Protein AF-A0A2V7YJV4-F1 (afdb_monomer_lite)

Secondary structure (DSSP, 8-state):
--------PPPPHHHHHGGG-TTS-HHHHHHHHHHHHHHHTT----------------HHHHHHHHHHHHHHHHHHHHHHHHHHHHHHHHHHHHHTS-HHHHHHHHHH-GGG--HHHHHHHHHHHHHHTTT-HHHHHHHHHHHHHHHHHS-HHHH-HHHHHHHHHHHHHHHHHHHHHHT-HHHHHHHHHHHHHHHHHS---HHHHHHHHHHHHHHHHHTT-HHHHHHHHHHHHHHHHHTTS--TT-TT--TT--------

Sequence (260 aa):
MQIEKNAPQSLSWTDVEKLFHPGAGGGEHREIVRRLLSRAARQPRQETPDAGFSGVARPEDYEDALRRAVERTRQSQTRLTQETRDAERLWALLEGHTPARRAILIRNDRRFQTWGLFECLRERALALLDREPAAALQAAELALATAQSLSPALYGEERVHDFQAEALIALAQARRVAGDLEETATALEQARAMLAMGSGDLLEKAELESTRAALLRDLGRPEEAEEAGRRALRLAQRAGGPKRAARGSIPGLRLNRKAG

pLDDT: mean 78.86, std 23.07, range [29.12, 98.81]

Structure (mmCIF, N/CA/C/O backbone):
data_AF-A0A2V7YJV4-F1
#
_entry.id   AF-A0A2V7YJV4-F1
#
loop_
_atom_site.group_PDB
_atom_site.id
_atom_site.type_symbol
_atom_site.label_atom_id
_atom_site.label_alt_id
_atom_site.label_comp_id
_atom_site.label_asym_id
_atom_site.label_entity_id
_atom_site.label_seq_id
_atom_site.pdbx_PDB_ins_code
_atom_site.Cartn_x
_atom_site.Cartn_y
_atom_site.Cartn_z
_atom_site.occupancy
_atom_site.B_iso_or_equiv
_atom_site.auth_seq_id
_atom_site.auth_comp_id
_atom_site.auth_asym_id
_atom_site.auth_atom_id
_atom_site.pdbx_PDB_model_num
ATOM 1 N N . MET A 1 1 ? 28.073 55.367 -45.376 1.00 36.91 1 MET A N 1
ATOM 2 C CA . MET A 1 1 ? 27.590 54.068 -45.886 1.00 36.91 1 MET A CA 1
ATOM 3 C C . MET A 1 1 ? 27.186 53.234 -44.680 1.00 36.91 1 MET A C 1
ATOM 5 O O . MET A 1 1 ? 28.052 52.802 -43.933 1.00 36.91 1 MET A O 1
ATOM 9 N N . GLN A 1 2 ? 25.883 53.168 -44.401 1.00 36.28 2 GLN A N 1
ATOM 10 C CA . GLN A 1 2 ? 25.306 52.382 -43.308 1.00 36.28 2 GLN A CA 1
ATOM 11 C C . GLN A 1 2 ? 25.402 50.892 -43.654 1.00 36.28 2 GLN A C 1
ATOM 13 O O . GLN A 1 2 ? 24.977 50.498 -44.736 1.00 36.28 2 GLN A O 1
ATOM 18 N N . ILE A 1 3 ? 25.915 50.075 -42.735 1.00 34.50 3 ILE A N 1
ATOM 19 C CA . ILE A 1 3 ? 25.626 48.639 -42.700 1.00 34.50 3 ILE A CA 1
ATOM 20 C C . ILE A 1 3 ? 25.099 48.350 -41.298 1.00 34.50 3 ILE A C 1
ATOM 22 O O . ILE A 1 3 ? 25.843 48.230 -40.329 1.00 34.50 3 ILE A O 1
ATOM 26 N N . GLU A 1 4 ? 23.776 48.337 -41.207 1.00 31.70 4 GLU A N 1
ATOM 27 C CA . GLU A 1 4 ? 23.014 47.837 -40.073 1.00 31.70 4 GLU A CA 1
ATOM 28 C C . GLU A 1 4 ? 22.814 46.314 -40.230 1.00 31.70 4 GLU A C 1
ATOM 30 O O . GLU A 1 4 ? 22.645 45.831 -41.347 1.00 31.70 4 GLU A O 1
ATOM 35 N N . LYS A 1 5 ? 22.712 45.615 -39.087 1.00 35.50 5 LYS A N 1
ATOM 36 C CA . LYS A 1 5 ? 22.043 44.311 -38.860 1.00 35.50 5 LYS A CA 1
ATOM 37 C C . LYS A 1 5 ? 22.716 43.026 -39.371 1.00 35.50 5 LYS A C 1
ATOM 39 O O . LYS A 1 5 ? 22.619 42.677 -40.538 1.00 35.50 5 LYS A O 1
ATOM 44 N N . ASN A 1 6 ? 23.183 42.195 -38.430 1.00 30.17 6 ASN A N 1
ATOM 45 C CA . ASN A 1 6 ? 22.412 41.012 -37.999 1.00 30.17 6 ASN A CA 1
ATOM 46 C C . ASN A 1 6 ? 23.056 40.367 -36.755 1.00 30.17 6 ASN A C 1
ATOM 48 O O . ASN A 1 6 ? 23.978 39.559 -36.854 1.00 30.17 6 ASN A O 1
ATOM 52 N N . ALA A 1 7 ? 22.576 40.725 -35.563 1.00 32.84 7 ALA A N 1
ATOM 53 C CA . ALA A 1 7 ? 22.834 39.929 -34.367 1.00 32.84 7 ALA A CA 1
ATOM 54 C C . ALA A 1 7 ? 22.049 38.607 -34.493 1.00 32.84 7 ALA A C 1
ATOM 56 O O . ALA A 1 7 ? 20.868 38.657 -34.848 1.00 32.84 7 ALA A O 1
ATOM 57 N N . PRO A 1 8 ? 22.641 37.427 -34.227 1.00 41.88 8 PRO A N 1
ATOM 58 C CA . PRO A 1 8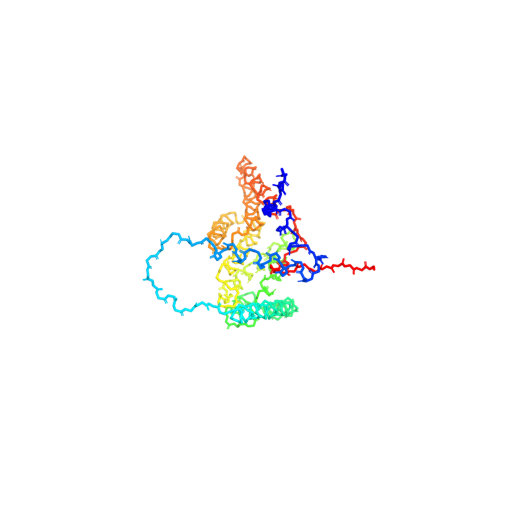 ? 21.884 36.183 -34.233 1.00 41.88 8 PRO A CA 1
ATOM 59 C C . PRO A 1 8 ? 20.846 36.236 -33.108 1.00 41.88 8 PRO A C 1
ATOM 61 O O . PRO A 1 8 ? 21.191 36.285 -31.928 1.00 41.88 8 PRO A O 1
ATOM 64 N N . GLN A 1 9 ? 19.572 36.275 -33.500 1.00 46.75 9 GLN A N 1
ATOM 65 C CA . GLN A 1 9 ? 18.416 36.321 -32.611 1.00 46.75 9 GLN A CA 1
ATOM 66 C C . GLN A 1 9 ? 18.517 35.205 -31.561 1.00 46.75 9 GLN A C 1
ATOM 68 O O . GLN A 1 9 ? 18.649 34.023 -31.886 1.00 46.75 9 GLN A O 1
ATOM 73 N N . SER A 1 10 ? 18.495 35.597 -30.289 1.00 47.69 10 SER A N 1
ATOM 74 C CA . SER A 1 10 ? 18.458 34.696 -29.142 1.00 47.69 10 SER A CA 1
ATOM 75 C C . SER A 1 10 ? 17.217 33.806 -29.215 1.00 47.69 10 SER A C 1
ATOM 77 O O . SER A 1 10 ? 16.113 34.335 -29.331 1.00 47.69 10 SER A O 1
ATOM 79 N N . LEU A 1 11 ? 17.383 32.481 -29.107 1.00 49.91 11 LEU A N 1
ATOM 80 C CA . LEU A 1 11 ? 16.248 31.575 -28.905 1.00 49.91 11 LEU A CA 1
ATOM 81 C C . LEU A 1 11 ? 15.495 32.007 -27.645 1.00 49.91 11 LEU A C 1
ATOM 83 O O . LEU A 1 11 ? 16.068 32.035 -26.553 1.00 49.91 11 LEU A O 1
ATOM 87 N N . SER A 1 12 ? 14.224 32.346 -27.819 1.00 55.22 12 SER A N 1
ATOM 88 C CA . SER A 1 12 ? 13.321 32.648 -26.718 1.00 55.22 12 SER A CA 1
ATOM 89 C C . SER A 1 12 ? 12.837 31.339 -26.089 1.00 55.22 12 SER A C 1
ATOM 91 O O . SER A 1 12 ? 12.747 30.315 -26.767 1.00 55.22 12 SER A O 1
ATOM 93 N N . TRP A 1 13 ? 12.475 31.351 -24.805 1.00 46.56 13 TRP A N 1
ATOM 94 C CA . TRP A 1 13 ? 11.842 30.200 -24.142 1.00 46.56 13 TRP A CA 1
ATOM 95 C C . TRP A 1 13 ? 10.594 29.696 -24.891 1.00 46.56 13 TRP A C 1
ATOM 97 O O . TRP A 1 13 ? 10.331 28.495 -24.917 1.00 46.56 13 TRP A O 1
ATOM 107 N N . THR A 1 14 ? 9.912 30.587 -25.612 1.00 53.38 14 THR A N 1
ATOM 108 C CA . THR A 1 14 ? 8.800 30.254 -26.512 1.00 53.38 14 THR A CA 1
ATOM 109 C C . THR A 1 14 ? 9.189 29.372 -27.704 1.00 53.38 14 THR A C 1
ATOM 111 O O . THR A 1 14 ? 8.334 28.673 -28.238 1.00 53.38 14 THR A O 1
ATOM 114 N N . ASP A 1 15 ? 10.452 29.348 -28.136 1.00 53.69 15 ASP A N 1
ATOM 115 C CA . ASP A 1 15 ? 10.910 28.467 -29.221 1.00 53.69 15 ASP A CA 1
ATOM 116 C C . ASP A 1 15 ? 11.204 27.044 -28.729 1.00 53.69 15 ASP A C 1
ATOM 118 O O . ASP A 1 15 ? 11.028 26.079 -29.472 1.00 53.69 15 ASP A O 1
ATOM 122 N N . VAL A 1 16 ? 11.588 26.894 -27.459 1.00 55.53 16 VAL A N 1
ATOM 123 C CA . VAL A 1 16 ? 11.762 25.586 -26.808 1.00 55.53 16 VAL A CA 1
ATOM 124 C C . VAL A 1 16 ? 10.404 24.964 -26.475 1.00 55.53 16 VAL A C 1
ATOM 126 O O . VAL A 1 16 ? 10.237 23.755 -26.595 1.00 55.53 16 VAL A O 1
ATOM 129 N N . GLU A 1 17 ? 9.392 25.770 -26.148 1.00 54.91 17 GLU A N 1
ATOM 130 C CA . GLU A 1 17 ? 8.020 25.282 -25.945 1.00 54.91 17 GLU A CA 1
ATOM 131 C C . GLU A 1 17 ? 7.401 24.679 -27.220 1.00 54.91 17 GLU A C 1
ATOM 133 O O . GLU A 1 17 ? 6.648 23.705 -27.141 1.00 54.91 17 GLU A O 1
ATOM 138 N N . LYS A 1 18 ? 7.778 25.163 -28.414 1.00 57.19 18 LYS A N 1
ATOM 139 C CA . LYS A 1 18 ? 7.310 24.616 -29.706 1.00 57.19 18 LYS A CA 1
ATOM 140 C C . LYS A 1 18 ? 7.747 23.166 -29.955 1.00 57.19 18 LYS A C 1
ATOM 142 O O . LYS A 1 18 ? 7.062 22.443 -30.678 1.00 57.19 18 LYS A O 1
ATOM 147 N N . LEU A 1 19 ? 8.827 22.701 -29.317 1.00 54.44 19 LEU A N 1
ATOM 148 C CA . LEU A 1 19 ? 9.255 21.292 -29.348 1.00 54.44 19 LEU A CA 1
ATOM 149 C C . LEU A 1 19 ? 8.237 20.349 -28.690 1.00 54.44 19 LEU A C 1
ATOM 151 O O . LEU A 1 19 ? 8.178 19.171 -29.032 1.00 54.44 19 LEU A O 1
ATOM 155 N N . PHE A 1 20 ? 7.405 20.871 -27.788 1.00 53.84 20 PHE A N 1
ATOM 156 C CA . PHE A 1 20 ? 6.412 20.103 -27.041 1.00 53.84 20 PHE A CA 1
ATOM 157 C C . PHE A 1 20 ? 4.980 20.283 -27.579 1.00 53.84 20 PHE A C 1
ATOM 159 O O . PHE A 1 20 ? 4.043 19.686 -27.039 1.00 53.84 20 PHE A O 1
ATOM 166 N N . HIS A 1 21 ? 4.795 21.064 -28.655 1.00 51.69 21 HIS A N 1
ATOM 167 C CA . HIS A 1 21 ? 3.505 21.263 -29.318 1.00 51.69 21 HIS A CA 1
ATOM 168 C C . HIS A 1 21 ? 3.294 20.291 -30.502 1.00 51.69 21 HIS A C 1
ATOM 170 O O . HIS A 1 21 ? 4.138 20.211 -31.394 1.00 51.69 21 HIS A O 1
ATOM 176 N N . PRO A 1 22 ? 2.136 19.601 -30.586 1.00 46.50 22 PRO A N 1
ATOM 177 C CA . PRO A 1 22 ? 1.871 18.539 -31.569 1.00 46.50 22 PRO A CA 1
ATOM 178 C C . PRO A 1 22 ? 1.563 19.026 -33.002 1.00 46.50 22 PRO A C 1
ATOM 180 O O . PRO A 1 22 ? 1.109 18.233 -33.821 1.00 46.50 22 PRO A O 1
ATOM 183 N N . GLY A 1 23 ? 1.761 20.314 -33.305 1.00 51.12 23 GLY A N 1
ATOM 184 C CA . GLY A 1 23 ? 1.440 20.926 -34.605 1.00 51.12 23 GLY A CA 1
ATOM 185 C C . GLY A 1 23 ? 2.635 21.483 -35.384 1.00 51.12 23 GLY A C 1
ATOM 186 O O . GLY A 1 23 ? 2.441 21.977 -36.489 1.00 51.12 23 GLY A O 1
ATOM 187 N N . ALA A 1 24 ? 3.851 21.425 -34.835 1.00 48.69 24 ALA A N 1
ATOM 188 C CA . ALA A 1 24 ? 5.045 21.862 -35.553 1.00 48.69 24 ALA A CA 1
ATOM 189 C C . ALA A 1 24 ? 5.478 20.768 -36.542 1.00 48.69 24 ALA A C 1
ATOM 191 O O . ALA A 1 24 ? 5.616 19.599 -36.175 1.00 48.69 24 ALA A O 1
ATOM 192 N N . GLY A 1 25 ? 5.645 21.132 -37.814 1.00 53.84 25 GLY A N 1
ATOM 193 C CA . GLY A 1 25 ? 6.075 20.195 -38.849 1.00 53.84 25 GLY A CA 1
ATOM 194 C C . GLY A 1 25 ? 7.470 19.646 -38.541 1.00 53.84 25 GLY A C 1
ATOM 195 O O . GLY A 1 25 ? 8.327 20.369 -38.037 1.00 53.84 25 GLY A O 1
ATOM 196 N N . GLY A 1 26 ? 7.734 18.378 -38.879 1.00 53.31 26 GLY A N 1
ATOM 197 C CA . GLY A 1 26 ? 8.981 17.682 -38.512 1.00 53.31 26 GLY A CA 1
ATOM 198 C C . GLY A 1 26 ? 10.287 18.363 -38.962 1.00 53.31 26 GLY A C 1
ATOM 199 O O . GLY A 1 26 ? 11.353 18.048 -38.435 1.00 53.31 26 GLY A O 1
ATOM 200 N N . GLY A 1 27 ? 10.222 19.318 -39.897 1.00 57.56 27 GLY A N 1
ATOM 201 C CA . GLY A 1 27 ? 11.348 20.179 -40.270 1.00 57.56 27 GLY A CA 1
ATOM 202 C C . GLY A 1 27 ? 11.720 21.221 -39.207 1.00 57.56 27 GLY A C 1
ATOM 203 O O . GLY A 1 27 ? 12.905 21.439 -38.966 1.00 57.56 27 GLY A O 1
ATOM 204 N N . GLU A 1 28 ? 10.741 21.813 -38.516 1.00 55.09 28 GLU A N 1
ATOM 205 C CA . GLU A 1 28 ? 10.984 22.825 -37.476 1.00 55.09 28 GLU A CA 1
ATOM 206 C C . GLU A 1 28 ? 11.589 22.205 -36.212 1.00 55.09 28 GLU A C 1
ATOM 208 O O . GLU A 1 28 ? 12.545 22.745 -35.655 1.00 55.09 28 GLU A O 1
ATOM 213 N N . HIS A 1 29 ? 11.115 21.023 -35.796 1.00 54.81 29 HIS A N 1
ATOM 214 C CA . HIS A 1 29 ? 11.713 20.288 -34.672 1.00 54.81 29 HIS A CA 1
ATOM 215 C C . HIS A 1 29 ? 13.175 19.936 -34.933 1.00 54.81 29 HIS A C 1
ATOM 217 O O . HIS A 1 29 ? 14.023 20.100 -34.053 1.00 54.81 29 HIS A O 1
ATOM 223 N N . ARG A 1 30 ? 13.488 19.497 -36.156 1.00 59.16 30 ARG A N 1
ATOM 224 C CA . ARG A 1 30 ? 14.848 19.119 -36.553 1.00 59.16 30 ARG A CA 1
ATOM 225 C C . ARG A 1 30 ? 15.799 20.323 -36.539 1.00 59.16 30 ARG A C 1
ATOM 227 O O . ARG A 1 30 ? 16.943 20.180 -36.114 1.00 59.16 30 ARG A O 1
ATOM 234 N N . GLU A 1 31 ? 15.324 21.506 -36.925 1.00 58.97 31 GLU A N 1
ATOM 235 C CA . GLU A 1 31 ? 16.111 22.746 -36.909 1.00 58.97 31 GLU A CA 1
ATOM 236 C C . GLU A 1 31 ? 16.369 23.259 -35.480 1.00 58.97 31 GLU A C 1
ATOM 238 O O . GLU A 1 31 ? 17.494 23.646 -35.152 1.00 58.97 31 GLU A O 1
ATOM 243 N N . ILE A 1 32 ? 15.370 23.194 -34.592 1.00 63.84 32 ILE A N 1
ATOM 244 C CA . ILE A 1 32 ? 15.530 23.596 -33.184 1.00 63.84 32 ILE A CA 1
ATOM 245 C C . ILE A 1 32 ? 16.532 22.673 -32.470 1.00 63.84 32 ILE A C 1
ATOM 247 O O . ILE A 1 32 ? 17.456 23.154 -31.807 1.00 63.84 32 ILE A O 1
ATOM 251 N N . VAL A 1 33 ? 16.424 21.353 -32.665 1.00 60.91 33 VAL A N 1
ATOM 252 C CA . VAL A 1 33 ? 17.371 20.369 -32.107 1.00 60.91 33 VAL A CA 1
ATOM 253 C C . VAL A 1 33 ? 18.785 20.590 -32.651 1.00 60.91 33 VAL A C 1
ATOM 255 O O . VAL A 1 33 ? 19.747 20.618 -31.880 1.00 60.91 33 VAL A O 1
ATOM 258 N N . ARG A 1 34 ? 18.930 20.837 -33.960 1.00 64.94 34 ARG A N 1
ATOM 259 C CA . ARG A 1 34 ? 20.233 21.115 -34.585 1.00 64.94 34 ARG A CA 1
ATOM 260 C C . ARG A 1 34 ? 20.906 22.349 -33.980 1.00 64.94 34 ARG A C 1
ATOM 262 O O . ARG A 1 34 ? 22.116 22.330 -33.742 1.00 64.94 34 ARG A O 1
ATOM 269 N N . ARG A 1 35 ? 20.147 23.410 -33.687 1.00 63.12 35 ARG A N 1
ATOM 270 C CA . ARG A 1 35 ? 20.674 24.638 -33.064 1.00 63.12 35 ARG A CA 1
ATOM 271 C C . ARG A 1 35 ? 21.105 24.429 -31.614 1.00 63.12 35 ARG A C 1
ATOM 273 O O . ARG A 1 35 ? 22.156 24.937 -31.227 1.00 63.12 35 ARG A O 1
ATOM 280 N N . LEU A 1 36 ? 20.353 23.647 -30.839 1.00 63.25 36 LEU A N 1
ATOM 281 C CA . LEU A 1 36 ? 20.716 23.304 -29.460 1.00 63.25 36 LEU A CA 1
ATOM 282 C C . LEU A 1 36 ? 22.004 22.469 -29.407 1.00 63.25 36 LEU A C 1
ATOM 284 O O . LEU A 1 36 ? 22.919 22.800 -28.652 1.00 63.25 36 LEU A O 1
ATOM 288 N N . LEU A 1 37 ? 22.128 21.464 -30.277 1.00 59.16 37 LEU A N 1
ATOM 289 C CA . LEU A 1 37 ? 23.338 20.642 -30.396 1.00 59.16 37 LEU A CA 1
ATOM 290 C C . LEU A 1 37 ? 24.553 21.465 -30.849 1.00 59.16 37 LEU A C 1
ATOM 292 O O . LEU A 1 37 ? 25.642 21.333 -30.295 1.00 59.16 37 LEU A O 1
ATOM 296 N N . SER A 1 38 ? 24.354 22.394 -31.788 1.00 61.19 38 SER A N 1
ATOM 297 C CA . SER A 1 38 ? 25.407 23.306 -32.264 1.00 61.19 38 SER A CA 1
ATOM 298 C C . SER A 1 38 ? 25.900 24.286 -31.193 1.00 61.19 38 SER A C 1
ATOM 300 O O . SER A 1 38 ? 26.982 24.859 -31.340 1.00 61.19 38 SER A O 1
ATOM 302 N N . ARG A 1 39 ? 25.104 24.527 -30.144 1.00 53.47 39 ARG A N 1
ATOM 303 C CA . ARG A 1 39 ? 25.478 25.353 -28.991 1.00 53.47 39 ARG A CA 1
ATOM 304 C C . ARG A 1 39 ? 26.154 24.521 -27.903 1.00 53.47 39 ARG A C 1
ATOM 306 O O . ARG A 1 39 ? 27.165 24.966 -27.373 1.00 53.47 39 ARG A O 1
ATOM 313 N N . ALA A 1 40 ? 25.663 23.310 -27.636 1.00 54.09 40 ALA A N 1
ATOM 314 C CA . ALA A 1 40 ? 26.317 22.363 -26.732 1.00 54.09 40 ALA A CA 1
ATOM 315 C C . ALA A 1 40 ? 27.741 22.015 -27.206 1.00 54.09 40 ALA A C 1
ATOM 317 O O . ALA A 1 40 ? 28.660 21.968 -26.399 1.00 54.09 40 ALA A O 1
ATOM 318 N N . ALA A 1 41 ? 27.950 21.900 -28.521 1.00 56.03 41 ALA A N 1
ATOM 319 C CA . ALA A 1 41 ? 29.273 21.705 -29.116 1.00 56.03 41 ALA A CA 1
ATOM 320 C C . ALA A 1 41 ? 30.210 22.929 -28.995 1.00 56.03 41 ALA A C 1
ATOM 322 O O . ALA A 1 41 ? 31.418 22.789 -29.155 1.00 56.03 41 ALA A O 1
ATOM 323 N N . ARG A 1 42 ? 29.677 24.132 -28.723 1.00 49.97 42 ARG A N 1
ATOM 324 C CA . ARG A 1 42 ? 30.452 25.380 -28.564 1.00 49.97 42 ARG A CA 1
ATOM 325 C C . ARG A 1 42 ? 30.717 25.766 -27.108 1.00 49.97 42 ARG A C 1
ATOM 327 O O . ARG A 1 42 ? 31.445 26.726 -26.873 1.00 49.97 42 ARG A O 1
ATOM 334 N N . GLN A 1 43 ? 30.147 25.047 -26.141 1.00 47.34 43 GLN A N 1
ATOM 335 C CA . GLN A 1 43 ? 30.440 25.211 -24.717 1.00 47.34 43 GLN A CA 1
ATOM 336 C C . GLN A 1 43 ? 31.212 23.986 -24.215 1.00 47.34 43 GLN A C 1
ATOM 338 O O . GLN A 1 43 ? 30.591 23.032 -23.743 1.00 47.34 43 GLN A O 1
ATOM 343 N N . PRO A 1 44 ? 32.556 23.981 -24.291 1.00 42.16 44 PRO A N 1
ATOM 344 C CA . PRO A 1 44 ? 33.327 22.995 -23.552 1.00 42.16 44 PRO A CA 1
ATOM 345 C C . PRO A 1 44 ? 33.079 23.231 -22.055 1.00 42.16 44 PRO A C 1
ATOM 347 O O . PRO A 1 44 ? 33.311 24.327 -21.540 1.00 42.16 44 PRO A O 1
ATOM 350 N N . ARG A 1 45 ? 32.543 22.222 -21.358 1.00 42.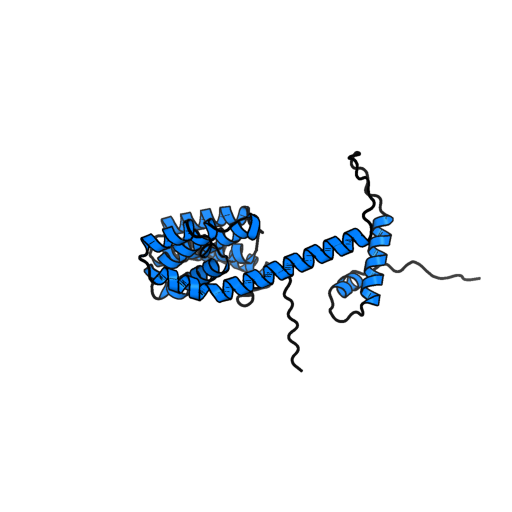69 45 ARG A N 1
ATOM 351 C CA . ARG A 1 45 ? 32.502 22.218 -19.890 1.00 42.69 45 ARG A CA 1
ATOM 352 C C . ARG A 1 45 ? 33.940 22.295 -19.378 1.00 42.69 45 ARG A C 1
ATOM 354 O O . ARG A 1 45 ? 34.793 21.556 -19.862 1.00 42.69 45 ARG A O 1
ATOM 361 N N . GLN A 1 46 ? 34.181 23.175 -18.408 1.00 41.72 46 GLN A N 1
ATOM 362 C CA . GLN A 1 46 ? 35.417 23.178 -17.632 1.00 41.72 46 GLN A CA 1
ATOM 363 C C . GLN A 1 46 ? 35.584 21.808 -16.954 1.00 41.72 46 GLN A C 1
ATOM 365 O O . GLN A 1 46 ? 34.726 21.384 -16.185 1.00 41.72 46 GLN A O 1
ATOM 370 N N . GLU A 1 47 ? 36.647 21.126 -17.375 1.00 40.22 47 GLU A N 1
ATOM 371 C CA . GLU A 1 47 ? 37.459 20.101 -16.711 1.00 40.22 47 GLU A CA 1
ATOM 372 C C . GLU A 1 47 ? 36.779 19.189 -15.673 1.00 40.22 47 GLU A C 1
ATOM 374 O O . GLU A 1 47 ? 36.539 19.551 -14.525 1.00 40.22 47 GLU A O 1
ATOM 379 N N . THR A 1 48 ? 36.610 17.923 -16.064 1.00 34.75 48 THR A N 1
ATOM 380 C CA . THR A 1 48 ? 36.718 16.781 -15.141 1.00 34.75 48 THR A CA 1
ATOM 381 C C . THR A 1 48 ? 37.895 15.923 -15.613 1.00 34.75 48 THR A C 1
ATOM 383 O O . THR A 1 48 ? 38.085 15.828 -16.830 1.00 34.75 48 THR A O 1
ATOM 386 N N . PRO A 1 49 ? 38.719 15.355 -14.710 1.00 41.12 49 PRO A N 1
ATOM 387 C CA . PRO A 1 49 ? 39.932 14.653 -15.102 1.00 41.12 49 PRO A CA 1
ATOM 388 C C . PRO A 1 49 ? 39.634 13.390 -15.906 1.00 41.12 49 PRO A C 1
ATOM 390 O O . PRO A 1 49 ? 38.685 12.658 -15.633 1.00 41.12 49 PRO A O 1
ATOM 393 N N . ASP A 1 50 ? 40.511 13.187 -16.880 1.00 41.22 50 ASP A N 1
ATOM 394 C CA . ASP A 1 50 ? 40.634 12.100 -17.838 1.00 41.22 50 ASP A CA 1
ATOM 395 C C . ASP A 1 50 ? 40.255 10.709 -17.295 1.00 41.22 50 ASP A C 1
ATOM 397 O O . ASP A 1 50 ? 40.987 10.075 -16.536 1.00 41.22 50 ASP A O 1
ATOM 401 N N . ALA A 1 51 ? 39.095 10.226 -17.735 1.00 37.44 51 ALA A N 1
ATOM 402 C CA . ALA A 1 51 ? 38.749 8.815 -17.733 1.00 37.44 51 ALA A CA 1
ATOM 403 C C . ALA A 1 51 ? 38.142 8.463 -19.098 1.00 37.44 51 ALA A C 1
ATOM 405 O O . ALA A 1 51 ? 36.928 8.356 -19.253 1.00 37.44 51 ALA A O 1
ATOM 406 N N . GLY A 1 52 ? 39.000 8.335 -20.114 1.00 39.28 52 GLY A N 1
ATOM 407 C CA . GLY A 1 52 ? 38.840 7.335 -21.176 1.00 39.28 52 GLY A CA 1
ATOM 408 C C . GLY A 1 52 ? 37.499 7.276 -21.920 1.00 39.28 52 GLY A C 1
ATOM 409 O O . GLY A 1 52 ? 37.032 6.181 -22.226 1.00 39.28 52 GLY A O 1
ATOM 410 N N . PHE A 1 53 ? 36.882 8.409 -22.268 1.00 37.78 53 PHE A N 1
ATOM 411 C CA . PHE A 1 53 ? 35.766 8.422 -23.224 1.00 37.78 53 PHE A CA 1
ATOM 412 C C . PHE A 1 53 ? 36.301 8.404 -24.664 1.00 37.78 53 PHE A C 1
ATOM 414 O O . PHE A 1 53 ? 36.321 9.412 -25.370 1.00 37.78 53 PHE A O 1
ATOM 421 N N . SER A 1 54 ? 36.752 7.233 -25.120 1.00 43.25 54 SER A N 1
ATOM 422 C CA . SER A 1 54 ? 37.022 7.002 -26.540 1.00 43.25 54 SER A CA 1
ATOM 423 C C . SER A 1 54 ? 35.708 6.733 -27.280 1.00 43.25 54 SER A C 1
ATOM 425 O O . SER A 1 54 ? 35.241 5.597 -27.351 1.00 43.25 54 SER A O 1
ATOM 427 N N . GLY A 1 55 ? 35.105 7.780 -27.838 1.00 47.22 55 GLY A N 1
ATOM 428 C CA . GLY A 1 55 ? 34.002 7.646 -28.788 1.00 47.22 55 GLY A CA 1
ATOM 429 C C . GLY A 1 55 ? 33.072 8.848 -28.775 1.00 47.22 55 GLY A C 1
ATOM 430 O O . GLY A 1 55 ? 32.225 8.976 -27.896 1.00 47.22 55 GLY A O 1
ATOM 431 N N . VAL A 1 56 ? 33.190 9.715 -29.782 1.00 51.66 56 VAL A N 1
ATOM 432 C CA . VAL A 1 56 ? 32.105 10.639 -30.129 1.00 51.66 56 VAL A CA 1
ATOM 433 C C . VAL A 1 56 ? 30.942 9.761 -30.591 1.00 51.66 56 VAL A C 1
ATOM 435 O O . VAL A 1 56 ? 31.004 9.213 -31.691 1.00 51.66 56 VAL A O 1
ATOM 438 N N . ALA A 1 57 ? 29.940 9.558 -29.729 1.00 55.03 57 ALA A N 1
ATOM 439 C CA . ALA A 1 57 ? 28.754 8.766 -30.048 1.00 55.03 57 ALA A CA 1
ATOM 440 C C . ALA A 1 57 ? 28.165 9.251 -31.379 1.00 55.03 57 ALA A C 1
ATOM 442 O O . ALA A 1 57 ? 27.889 10.445 -31.553 1.00 55.03 57 ALA A O 1
ATOM 443 N N . ARG A 1 58 ? 28.041 8.343 -32.348 1.00 64.81 58 ARG A N 1
ATOM 444 C CA . ARG A 1 58 ? 27.536 8.679 -33.678 1.00 64.81 58 ARG A CA 1
ATOM 445 C C . ARG A 1 58 ? 26.039 8.975 -33.575 1.00 64.81 58 ARG A C 1
ATOM 447 O O . ARG A 1 58 ? 25.364 8.410 -32.719 1.00 64.81 58 ARG A O 1
ATOM 454 N N . PRO A 1 59 ? 25.473 9.822 -34.450 1.00 64.69 59 PRO A N 1
ATOM 455 C CA . PRO A 1 59 ? 24.023 10.029 -34.517 1.00 64.69 59 PRO A CA 1
ATOM 456 C C . PRO A 1 59 ? 23.218 8.715 -34.591 1.00 64.69 59 PRO A C 1
ATOM 458 O O . PRO A 1 59 ? 22.156 8.613 -33.985 1.00 64.69 59 PRO A O 1
ATOM 461 N N . GLU A 1 60 ? 23.775 7.694 -35.246 1.00 70.38 60 GLU A N 1
ATOM 462 C CA . GLU A 1 60 ? 23.248 6.322 -35.330 1.00 70.38 60 GLU A CA 1
ATOM 463 C C . GLU A 1 60 ? 23.113 5.652 -33.945 1.00 70.38 60 GLU A C 1
ATOM 465 O O . GLU A 1 60 ? 22.092 5.029 -33.656 1.00 70.38 60 GLU A O 1
ATOM 470 N N . ASP A 1 61 ? 24.073 5.870 -33.036 1.00 74.12 61 ASP A N 1
ATOM 471 C CA . ASP A 1 61 ? 24.041 5.332 -31.668 1.00 74.12 61 ASP A CA 1
ATOM 472 C C . ASP A 1 61 ? 22.886 5.938 -30.851 1.00 74.12 61 ASP A C 1
ATOM 474 O O . ASP A 1 61 ? 22.260 5.252 -30.034 1.00 74.12 61 ASP A O 1
ATOM 478 N N . TYR A 1 62 ? 22.566 7.217 -31.092 1.00 71.50 62 TYR A N 1
ATOM 479 C CA . TYR A 1 62 ? 21.431 7.903 -30.469 1.00 71.50 62 TYR A CA 1
ATOM 480 C C . TYR A 1 62 ? 20.092 7.425 -31.027 1.00 71.50 62 TYR A C 1
ATOM 482 O O . TYR A 1 62 ? 19.163 7.197 -30.251 1.00 71.50 62 TYR A O 1
ATOM 490 N N . GLU A 1 63 ? 19.979 7.258 -32.346 1.00 76.06 63 GLU A N 1
ATOM 491 C CA . GLU A 1 63 ? 18.765 6.726 -32.972 1.00 76.06 63 GLU A CA 1
ATOM 492 C C . GLU A 1 63 ? 18.473 5.299 -32.493 1.00 76.06 63 GLU A C 1
ATOM 494 O O . GLU A 1 63 ? 17.328 4.976 -32.165 1.00 76.06 63 GLU A O 1
ATOM 499 N N . ASP A 1 64 ? 19.501 4.464 -32.341 1.00 81.81 64 ASP A N 1
ATOM 500 C CA . ASP A 1 64 ? 19.358 3.109 -31.812 1.00 81.81 64 ASP A CA 1
ATOM 501 C C . ASP A 1 64 ? 19.088 3.077 -30.306 1.00 81.81 64 ASP A C 1
ATOM 503 O O . ASP A 1 64 ? 18.335 2.221 -29.826 1.00 81.81 64 ASP A O 1
ATOM 507 N N . ALA A 1 65 ? 19.668 3.995 -29.529 1.00 78.81 65 ALA A N 1
ATOM 508 C CA . ALA A 1 65 ? 19.331 4.155 -28.117 1.00 78.81 65 ALA A CA 1
ATOM 509 C C . ALA A 1 65 ? 17.868 4.593 -27.939 1.00 78.81 65 ALA A C 1
ATOM 511 O O . ALA A 1 65 ? 17.149 4.013 -27.119 1.00 78.81 65 ALA A O 1
ATOM 512 N N . LEU A 1 66 ? 17.404 5.554 -28.746 1.00 78.69 66 LEU A N 1
ATOM 513 C CA . LEU A 1 66 ? 16.022 6.030 -28.749 1.00 78.69 66 LEU A CA 1
ATOM 514 C C . LEU A 1 66 ? 15.058 4.923 -29.183 1.00 78.69 66 LEU A C 1
ATOM 516 O O . LEU A 1 66 ? 14.065 4.684 -28.500 1.00 78.69 66 LEU A O 1
ATOM 520 N N . ARG A 1 67 ? 15.369 4.186 -30.255 1.00 81.62 67 ARG A N 1
ATOM 521 C CA . ARG A 1 67 ? 14.567 3.042 -30.720 1.00 81.62 67 ARG A CA 1
ATOM 522 C C . ARG A 1 67 ? 14.421 1.984 -29.629 1.00 81.62 67 ARG A C 1
ATOM 524 O O . ARG A 1 67 ? 13.310 1.547 -29.341 1.00 81.62 67 ARG A O 1
ATOM 531 N N . ARG A 1 68 ? 15.526 1.619 -28.967 1.00 76.69 68 ARG A N 1
ATOM 532 C CA . ARG A 1 68 ? 15.519 0.684 -27.829 1.00 76.69 68 ARG A CA 1
ATOM 533 C C . ARG A 1 68 ? 14.737 1.221 -26.634 1.00 76.69 68 ARG A C 1
ATOM 535 O O . ARG A 1 68 ? 14.164 0.428 -25.893 1.00 76.69 68 ARG A O 1
ATOM 542 N N . ALA A 1 69 ? 14.745 2.530 -26.389 1.00 76.62 69 ALA A N 1
ATOM 543 C CA . ALA A 1 69 ? 13.944 3.140 -25.330 1.00 76.62 69 ALA A CA 1
ATOM 544 C C . ALA A 1 69 ? 12.444 3.077 -25.661 1.00 76.62 69 ALA A C 1
ATOM 546 O O . ALA A 1 69 ? 11.669 2.589 -24.845 1.00 76.62 69 ALA A O 1
ATOM 547 N N . VAL A 1 70 ? 12.052 3.470 -26.878 1.00 77.31 70 VAL A N 1
ATOM 548 C CA . VAL A 1 70 ? 10.659 3.422 -27.356 1.00 77.31 70 VAL A CA 1
ATOM 549 C C . VAL A 1 70 ? 10.108 1.998 -27.328 1.00 77.31 70 VAL A C 1
ATOM 551 O O . VAL A 1 70 ? 9.007 1.779 -26.827 1.00 77.31 70 VAL A O 1
ATOM 554 N N . GLU A 1 71 ? 10.873 1.020 -27.816 1.00 77.69 71 GLU A N 1
ATOM 555 C CA . GLU A 1 71 ? 10.441 -0.379 -27.830 1.00 77.69 71 GLU A CA 1
ATOM 556 C C . GLU A 1 71 ? 10.288 -0.936 -26.409 1.00 77.69 71 GLU A C 1
ATOM 558 O O . GLU A 1 71 ? 9.275 -1.561 -26.102 1.00 77.69 71 GLU A O 1
ATOM 563 N N . ARG A 1 72 ? 11.220 -0.623 -25.495 1.00 74.94 72 ARG A N 1
ATOM 564 C CA . ARG A 1 72 ? 11.075 -0.968 -24.071 1.00 74.94 72 ARG A CA 1
ATOM 565 C C . ARG A 1 72 ? 9.814 -0.356 -23.467 1.00 74.94 72 ARG A C 1
ATOM 567 O O . ARG A 1 72 ? 9.059 -1.065 -22.811 1.00 74.94 72 ARG A O 1
ATOM 574 N N . THR A 1 73 ? 9.538 0.921 -23.727 1.00 75.38 73 THR A N 1
ATOM 575 C CA . THR A 1 73 ? 8.308 1.575 -23.257 1.00 75.38 73 THR A CA 1
ATOM 576 C C . THR A 1 73 ? 7.058 0.896 -23.817 1.00 75.38 73 THR A C 1
ATOM 578 O O . THR A 1 73 ? 6.122 0.637 -23.064 1.00 75.38 73 THR A O 1
ATOM 581 N N . ARG A 1 74 ? 7.040 0.550 -25.110 1.00 74.88 74 ARG A N 1
ATOM 582 C CA . ARG A 1 74 ? 5.910 -0.136 -25.755 1.00 74.88 74 ARG A CA 1
ATOM 583 C C . ARG A 1 74 ? 5.682 -1.537 -25.187 1.00 74.88 74 ARG A C 1
ATOM 585 O O . ARG A 1 74 ? 4.537 -1.921 -24.938 1.00 74.88 74 ARG A O 1
ATOM 592 N N . GLN A 1 75 ? 6.753 -2.293 -24.960 1.00 76.62 75 GLN A N 1
ATOM 593 C CA . GLN A 1 75 ? 6.689 -3.616 -24.341 1.00 76.62 75 GLN A CA 1
ATOM 594 C C . GLN A 1 75 ? 6.175 -3.530 -22.904 1.00 76.62 75 GLN A C 1
ATOM 596 O O . GLN A 1 75 ? 5.282 -4.293 -22.535 1.00 76.62 75 GLN A O 1
ATOM 601 N N . SER A 1 76 ? 6.661 -2.564 -22.119 1.00 75.75 76 SER A N 1
ATOM 602 C CA . SER A 1 76 ? 6.153 -2.306 -20.769 1.00 75.75 76 SER A CA 1
ATOM 603 C C . SER A 1 76 ? 4.674 -1.915 -20.781 1.00 75.75 76 SER A C 1
ATOM 605 O O . SER A 1 76 ? 3.897 -2.470 -20.013 1.00 75.75 76 SER A O 1
ATOM 607 N N . GLN A 1 77 ? 4.242 -1.035 -21.689 1.00 74.06 77 GLN A N 1
ATOM 608 C CA . GLN A 1 77 ? 2.829 -0.654 -21.826 1.00 74.06 77 GLN A CA 1
ATOM 609 C C . GLN A 1 77 ? 1.931 -1.840 -22.193 1.00 74.06 77 GLN A C 1
ATOM 611 O O . GLN A 1 77 ? 0.856 -2.012 -21.617 1.00 74.06 77 GLN A O 1
ATOM 616 N N . THR A 1 78 ? 2.371 -2.671 -23.140 1.00 81.38 78 THR A N 1
ATOM 617 C CA . THR A 1 78 ? 1.625 -3.864 -23.564 1.00 81.38 78 THR A CA 1
ATOM 618 C C . THR A 1 78 ? 1.478 -4.841 -22.402 1.00 81.38 78 THR A C 1
ATOM 620 O O . THR A 1 78 ? 0.390 -5.364 -22.168 1.00 81.38 78 THR A O 1
ATOM 623 N N . ARG A 1 79 ? 2.557 -5.039 -21.637 1.00 86.75 79 ARG A N 1
ATOM 624 C CA . ARG A 1 79 ? 2.564 -5.897 -20.454 1.00 86.75 79 ARG A CA 1
ATOM 625 C C . ARG A 1 79 ? 1.612 -5.389 -19.379 1.00 86.75 79 ARG A C 1
ATOM 627 O O . ARG A 1 79 ? 0.765 -6.153 -18.943 1.00 86.75 79 ARG A O 1
ATOM 634 N N . LEU A 1 80 ? 1.695 -4.112 -19.013 1.00 83.19 80 LEU A N 1
ATOM 635 C CA . LEU A 1 80 ? 0.831 -3.531 -17.982 1.00 83.19 80 LEU A CA 1
ATOM 636 C C . LEU A 1 80 ? -0.646 -3.598 -18.394 1.00 83.19 80 LEU A C 1
ATOM 638 O O . LEU A 1 80 ? -1.483 -3.992 -17.595 1.00 83.19 80 LEU A O 1
ATOM 642 N N . THR A 1 81 ? -0.957 -3.353 -19.672 1.00 83.75 81 THR A N 1
ATOM 643 C CA . THR A 1 81 ? -2.322 -3.533 -20.203 1.00 83.75 81 THR A CA 1
ATOM 644 C C . THR A 1 81 ? -2.807 -4.978 -20.065 1.00 83.75 81 THR A C 1
ATOM 646 O O . THR A 1 81 ? -3.974 -5.217 -19.752 1.00 83.75 81 THR A O 1
ATOM 649 N N . GLN A 1 82 ? -1.932 -5.952 -20.324 1.00 89.50 82 GLN A N 1
ATOM 650 C CA . GLN A 1 82 ? -2.260 -7.365 -20.174 1.00 89.50 82 GLN A CA 1
ATOM 651 C C . GLN A 1 82 ? -2.458 -7.738 -18.701 1.00 89.50 82 GLN A C 1
ATOM 653 O O . GLN A 1 82 ? -3.440 -8.396 -18.376 1.00 89.50 82 GLN A O 1
ATOM 658 N N . GLU A 1 83 ? -1.586 -7.263 -17.813 1.00 92.25 83 GLU A N 1
ATOM 659 C CA . GLU A 1 83 ? -1.705 -7.476 -16.370 1.00 92.25 83 GLU A CA 1
ATOM 660 C C . GLU A 1 83 ? -3.012 -6.897 -15.815 1.00 92.25 83 GLU A C 1
ATOM 662 O O . GLU A 1 83 ? -3.698 -7.592 -15.071 1.00 92.25 83 GLU A O 1
ATOM 667 N N . THR A 1 84 ? -3.417 -5.689 -16.226 1.00 87.75 84 THR A N 1
ATOM 668 C CA . THR A 1 84 ? -4.718 -5.109 -15.846 1.00 87.75 84 THR A CA 1
ATOM 669 C C . THR A 1 84 ? -5.884 -5.981 -16.316 1.00 87.75 84 THR A C 1
ATOM 671 O O . THR A 1 84 ? -6.834 -6.198 -15.570 1.00 87.75 84 THR A O 1
ATOM 674 N N . ARG A 1 85 ? -5.826 -6.524 -17.541 1.00 89.44 85 ARG A N 1
ATOM 675 C CA . ARG A 1 85 ? -6.872 -7.428 -18.059 1.00 89.44 85 ARG A CA 1
ATOM 676 C C . ARG A 1 85 ? -6.923 -8.759 -17.312 1.00 89.44 85 ARG A C 1
ATOM 678 O O . ARG A 1 85 ? -8.002 -9.318 -17.143 1.00 89.44 85 ARG A O 1
ATOM 685 N N . ASP A 1 86 ? -5.770 -9.277 -16.902 1.00 93.69 86 ASP A N 1
ATOM 686 C CA . ASP A 1 86 ? -5.656 -10.551 -16.193 1.00 93.69 86 ASP A CA 1
ATOM 687 C C . ASP A 1 86 ? -5.976 -10.443 -14.696 1.00 93.69 86 ASP A C 1
ATOM 689 O O . ASP A 1 86 ? -6.259 -11.465 -14.070 1.00 93.69 86 ASP A O 1
ATOM 693 N N . ALA A 1 87 ? -5.959 -9.235 -14.126 1.00 93.94 87 ALA A N 1
ATOM 694 C CA . ALA A 1 87 ? -6.082 -8.994 -12.691 1.00 93.94 87 ALA A CA 1
ATOM 695 C C . ALA A 1 87 ? -7.350 -9.607 -12.078 1.00 93.94 87 ALA A C 1
ATOM 697 O O . ALA A 1 87 ? -7.251 -10.393 -11.138 1.00 93.94 87 ALA A O 1
ATOM 698 N N . GLU A 1 88 ? -8.524 -9.341 -12.658 1.00 92.81 88 GLU A N 1
ATOM 699 C CA . GLU A 1 88 ? -9.807 -9.888 -12.182 1.00 92.81 88 GLU A CA 1
ATOM 700 C C . GLU A 1 88 ? -9.846 -11.420 -12.247 1.00 92.81 88 GLU A C 1
ATOM 702 O O . GLU A 1 88 ? -10.316 -12.098 -11.332 1.00 92.81 88 GLU A O 1
ATOM 707 N N . ARG A 1 89 ? -9.278 -12.000 -13.311 1.00 95.94 89 ARG A N 1
ATOM 708 C CA . ARG A 1 89 ? -9.174 -13.456 -13.459 1.00 95.94 89 ARG A CA 1
ATOM 709 C C . ARG A 1 89 ? -8.248 -14.054 -12.397 1.00 95.94 89 ARG A C 1
ATOM 711 O O . ARG A 1 89 ? -8.554 -15.109 -11.847 1.00 95.94 89 ARG A O 1
ATOM 718 N N . LEU A 1 90 ? -7.114 -13.410 -12.115 1.00 96.06 90 LEU A N 1
ATOM 719 C CA . LEU A 1 90 ? -6.179 -13.835 -11.069 1.00 96.06 90 LEU A CA 1
ATOM 720 C C . LEU A 1 90 ? -6.794 -13.701 -9.672 1.00 96.06 90 LEU A C 1
ATOM 722 O O . LEU A 1 90 ? -6.617 -14.600 -8.849 1.00 96.06 90 LEU A O 1
ATOM 726 N N . TRP A 1 91 ? -7.555 -12.634 -9.422 1.00 95.69 91 TRP A N 1
ATOM 727 C CA . TRP A 1 91 ? -8.315 -12.475 -8.188 1.00 95.69 91 TRP A CA 1
ATOM 728 C C . TRP A 1 91 ? -9.329 -13.608 -8.004 1.00 95.69 91 TRP A C 1
ATOM 730 O O . TRP A 1 91 ? -9.310 -14.260 -6.963 1.00 95.69 91 TRP A O 1
ATOM 740 N N . ALA A 1 92 ? -10.135 -13.923 -9.023 1.00 95.06 92 ALA A N 1
ATOM 741 C CA . ALA A 1 92 ? -11.115 -15.010 -8.952 1.00 95.06 92 ALA A CA 1
ATOM 742 C C . ALA A 1 92 ? -10.474 -16.372 -8.614 1.00 95.06 92 ALA A C 1
ATOM 744 O O . ALA A 1 92 ? -11.037 -17.165 -7.858 1.00 95.06 92 ALA A O 1
ATOM 745 N N . LEU A 1 93 ? -9.263 -16.635 -9.123 1.00 95.00 93 LEU A N 1
ATOM 746 C CA . LEU A 1 93 ? -8.497 -17.838 -8.775 1.00 95.00 93 LEU A CA 1
ATOM 747 C C . LEU A 1 93 ? -8.053 -17.845 -7.303 1.00 95.00 93 LEU A C 1
ATOM 749 O O . LEU A 1 93 ? -8.083 -18.896 -6.665 1.00 95.00 93 LEU A O 1
ATOM 753 N N . LEU A 1 94 ? -7.652 -16.698 -6.747 1.00 94.44 94 LEU A N 1
ATOM 754 C CA . LEU A 1 94 ? -7.299 -16.583 -5.327 1.00 94.44 94 LEU A CA 1
ATOM 755 C C . LEU A 1 94 ? -8.526 -16.668 -4.417 1.00 94.44 94 LEU A C 1
ATOM 757 O O . LEU A 1 94 ? -8.460 -17.282 -3.351 1.00 94.44 94 LEU A O 1
ATOM 761 N N . GLU A 1 95 ? -9.644 -16.068 -4.819 1.00 92.88 95 GLU A N 1
ATOM 762 C CA . GLU A 1 95 ? -10.862 -15.997 -4.014 1.00 92.88 95 GLU A CA 1
ATOM 763 C C . GLU A 1 95 ? -11.410 -17.393 -3.678 1.00 92.88 95 GLU A C 1
ATOM 765 O O . GLU A 1 95 ? -11.863 -17.613 -2.554 1.00 92.88 95 GLU A O 1
ATOM 770 N N . GLY A 1 96 ? -11.237 -18.368 -4.580 1.00 91.75 96 GLY A N 1
ATOM 771 C CA . GLY A 1 96 ? -11.593 -19.776 -4.359 1.00 91.75 96 GLY A CA 1
ATOM 772 C C . GLY A 1 96 ? -10.775 -20.506 -3.281 1.00 91.75 96 GLY A C 1
ATOM 773 O O . GLY A 1 96 ? -11.098 -21.639 -2.924 1.00 91.75 96 GLY A O 1
ATOM 774 N N . HIS A 1 97 ? -9.723 -19.887 -2.743 1.00 94.75 97 HIS A N 1
ATOM 775 C CA . HIS A 1 97 ? -8.906 -20.440 -1.665 1.00 94.75 97 HIS A CA 1
ATOM 776 C C . HIS A 1 97 ? -9.178 -19.764 -0.316 1.00 94.75 97 HIS A C 1
ATOM 778 O O . HIS A 1 97 ? -9.650 -18.629 -0.240 1.00 94.75 97 HIS A O 1
ATOM 784 N N . THR A 1 98 ? -8.816 -20.449 0.773 1.00 93.62 98 THR A N 1
ATOM 785 C CA . THR A 1 98 ? -8.897 -19.894 2.132 1.00 93.62 98 THR A CA 1
ATOM 786 C C . THR A 1 98 ? -7.967 -18.681 2.299 1.00 93.62 98 THR A C 1
ATOM 788 O O . THR A 1 98 ? -6.914 -18.637 1.652 1.00 93.62 98 THR A O 1
ATOM 791 N N . PRO A 1 99 ? -8.276 -17.724 3.199 1.00 88.62 99 PRO A N 1
ATOM 792 C CA . PRO A 1 99 ? -7.456 -16.521 3.393 1.00 88.62 99 PRO A CA 1
ATOM 793 C C . PRO A 1 99 ? -5.967 -16.816 3.630 1.00 88.62 99 PRO A C 1
ATOM 795 O O . PRO A 1 99 ? -5.105 -16.256 2.953 1.00 88.62 99 PRO A O 1
ATOM 798 N N . ALA A 1 100 ? -5.656 -17.788 4.494 1.00 89.00 100 ALA A N 1
ATOM 799 C CA . ALA A 1 100 ? -4.278 -18.206 4.762 1.00 89.00 100 ALA A CA 1
ATOM 800 C C . ALA A 1 100 ? -3.560 -18.735 3.506 1.00 89.00 100 ALA A C 1
ATOM 802 O O . ALA A 1 100 ? -2.368 -18.492 3.307 1.00 89.00 100 ALA A O 1
ATOM 803 N N . ARG A 1 101 ? -4.281 -19.442 2.625 1.00 93.94 101 ARG A N 1
ATOM 804 C CA . ARG A 1 101 ? -3.707 -19.999 1.398 1.00 93.94 101 ARG A CA 1
ATOM 805 C C . ARG A 1 101 ? -3.449 -18.927 0.340 1.00 93.94 101 ARG A C 1
ATOM 807 O O . ARG A 1 101 ? -2.448 -19.039 -0.365 1.00 93.94 101 ARG A O 1
ATOM 814 N N . ARG A 1 102 ? -4.279 -17.882 0.257 1.00 96.00 102 ARG A N 1
ATOM 815 C CA . ARG A 1 102 ? -4.109 -16.770 -0.700 1.00 96.00 102 ARG A CA 1
ATOM 816 C C . ARG A 1 102 ? -2.735 -16.108 -0.565 1.00 96.00 102 ARG A C 1
ATOM 818 O O . ARG A 1 102 ? -2.007 -16.001 -1.547 1.00 96.00 102 ARG A O 1
ATOM 825 N N . ALA A 1 103 ? -2.331 -15.769 0.660 1.00 92.31 103 ALA A N 1
ATOM 826 C CA . ALA A 1 103 ? -1.029 -15.148 0.925 1.00 92.31 103 ALA A CA 1
ATOM 827 C C . ALA A 1 103 ? 0.166 -16.070 0.608 1.00 92.31 103 ALA A C 1
ATOM 829 O O . ALA A 1 103 ? 1.250 -15.603 0.257 1.00 92.31 103 ALA A O 1
ATOM 830 N N . ILE A 1 104 ? -0.002 -17.389 0.743 1.00 95.12 104 ILE A N 1
ATOM 831 C CA . ILE A 1 104 ? 1.025 -18.370 0.358 1.00 95.12 104 ILE A CA 1
ATOM 832 C C . ILE A 1 104 ? 1.156 -18.429 -1.167 1.00 95.12 104 ILE A C 1
ATOM 834 O O . ILE A 1 104 ? 2.270 -18.453 -1.682 1.00 95.12 104 ILE A O 1
ATOM 838 N N . LEU A 1 105 ? 0.033 -18.430 -1.890 1.00 96.19 105 LEU A N 1
ATOM 839 C CA . LEU A 1 105 ? 0.027 -18.456 -3.354 1.00 96.19 105 LEU A CA 1
ATOM 840 C C . LEU A 1 105 ? 0.695 -17.213 -3.945 1.00 96.19 105 LEU A C 1
ATOM 842 O O . LEU A 1 105 ? 1.545 -17.360 -4.815 1.00 96.19 105 LEU A O 1
ATOM 846 N N . ILE A 1 106 ? 0.393 -16.022 -3.419 1.00 96.38 106 ILE A N 1
ATOM 847 C CA . ILE A 1 106 ? 1.022 -14.768 -3.868 1.00 96.38 106 ILE A CA 1
ATOM 848 C C . ILE A 1 106 ? 2.549 -14.825 -3.735 1.00 96.38 106 ILE A C 1
ATOM 850 O O . ILE A 1 106 ? 3.270 -14.474 -4.665 1.00 96.38 106 ILE A O 1
ATOM 854 N N . ARG A 1 107 ? 3.059 -15.312 -2.600 1.00 94.75 107 ARG A N 1
ATOM 855 C CA . ARG A 1 107 ? 4.507 -15.364 -2.343 1.00 94.75 107 ARG A CA 1
ATOM 856 C C . ARG A 1 107 ? 5.239 -16.427 -3.162 1.00 94.75 107 ARG A C 1
ATOM 858 O O . ARG A 1 107 ? 6.403 -16.231 -3.497 1.00 94.75 107 ARG A O 1
ATOM 865 N N . ASN A 1 108 ? 4.570 -17.528 -3.502 1.00 95.25 108 ASN A N 1
ATOM 866 C CA . ASN A 1 108 ? 5.224 -18.690 -4.107 1.00 95.25 108 ASN A CA 1
ATOM 867 C C . ASN A 1 108 ? 4.997 -18.832 -5.617 1.00 95.25 108 ASN A C 1
ATOM 869 O O . ASN A 1 108 ? 5.795 -19.493 -6.280 1.00 95.25 108 ASN A O 1
ATOM 873 N N . ASP A 1 109 ? 3.932 -18.253 -6.174 1.00 95.75 109 ASP A N 1
ATOM 874 C CA . ASP A 1 109 ? 3.612 -18.368 -7.597 1.00 95.75 109 ASP A CA 1
ATOM 875 C C . ASP A 1 109 ? 3.698 -17.005 -8.293 1.00 95.75 109 ASP A C 1
ATOM 877 O O . ASP A 1 109 ? 2.902 -16.092 -8.058 1.00 95.75 109 ASP A O 1
ATOM 881 N N . ARG A 1 110 ? 4.655 -16.903 -9.224 1.00 93.75 110 ARG A N 1
ATOM 882 C CA . ARG A 1 110 ? 4.929 -15.699 -10.022 1.00 93.75 110 ARG A CA 1
ATOM 883 C C . ARG A 1 110 ? 3.714 -15.188 -10.795 1.00 93.75 110 ARG A C 1
ATOM 885 O O . ARG A 1 110 ? 3.688 -14.013 -11.145 1.00 93.75 110 ARG A O 1
ATOM 892 N N . ARG A 1 111 ? 2.707 -16.027 -11.059 1.00 94.50 111 ARG A N 1
ATOM 893 C CA . ARG A 1 111 ? 1.466 -15.618 -11.742 1.00 94.50 111 ARG A CA 1
ATOM 894 C C . ARG A 1 111 ? 0.668 -14.583 -10.952 1.00 94.50 111 ARG A C 1
ATOM 896 O O . ARG A 1 111 ? -0.030 -13.783 -11.563 1.00 94.50 111 ARG A O 1
ATOM 903 N N . PHE A 1 112 ? 0.787 -14.582 -9.625 1.00 96.44 112 PHE A N 1
ATOM 904 C CA . PHE A 1 112 ? 0.134 -13.609 -8.747 1.00 96.44 112 PHE A CA 1
ATOM 905 C C . PHE A 1 112 ? 1.048 -12.426 -8.391 1.00 96.44 112 PHE A C 1
ATOM 907 O O . PHE A 1 112 ? 0.645 -11.538 -7.657 1.00 96.44 112 PHE A O 1
ATOM 914 N N . GLN A 1 113 ? 2.279 -12.381 -8.903 1.00 96.12 113 GLN A N 1
ATOM 915 C CA . GLN A 1 113 ? 3.267 -11.341 -8.588 1.00 96.12 113 GLN A CA 1
ATOM 916 C C . GLN A 1 113 ? 3.293 -10.283 -9.696 1.00 96.12 113 GLN A C 1
ATOM 918 O O . GLN A 1 113 ? 4.330 -10.002 -10.305 1.00 96.12 113 GLN A O 1
ATOM 923 N N . THR A 1 114 ? 2.114 -9.744 -10.002 1.00 96.19 114 THR A N 1
ATOM 924 C CA . THR A 1 114 ? 1.897 -8.782 -11.087 1.00 96.19 114 THR A CA 1
ATOM 925 C C . THR A 1 114 ? 1.422 -7.447 -10.541 1.00 96.19 114 THR A C 1
ATOM 927 O O . THR A 1 114 ? 0.729 -7.394 -9.521 1.00 96.19 114 THR A O 1
ATOM 930 N N . TRP A 1 115 ? 1.784 -6.357 -11.220 1.00 95.31 115 TRP A N 1
ATOM 931 C CA . TRP A 1 115 ? 1.298 -5.034 -10.838 1.00 95.31 115 TRP A CA 1
ATOM 932 C C . TRP A 1 115 ? -0.226 -4.957 -10.987 1.00 95.31 115 TRP A C 1
ATOM 934 O O . TRP A 1 115 ? -0.896 -4.442 -10.096 1.00 95.31 115 TRP A O 1
ATOM 944 N N . GLY A 1 116 ? -0.779 -5.557 -12.048 1.00 95.44 116 GLY A N 1
ATOM 945 C CA . GLY A 1 116 ? -2.229 -5.589 -12.268 1.00 95.44 116 GLY A CA 1
ATOM 946 C C . GLY A 1 116 ? -3.011 -6.223 -11.111 1.00 95.44 116 GLY A C 1
ATOM 947 O O . GLY A 1 116 ? -4.029 -5.676 -10.690 1.00 95.44 116 GLY A O 1
ATOM 948 N N . LEU A 1 117 ? -2.530 -7.337 -10.540 1.00 97.19 117 LEU A N 1
ATOM 949 C CA . LEU A 1 117 ? -3.184 -7.939 -9.373 1.00 97.19 117 LEU A CA 1
ATOM 950 C C . LEU A 1 117 ? -3.051 -7.064 -8.119 1.00 97.19 117 LEU A C 1
ATOM 952 O O . LEU A 1 117 ? -4.018 -6.933 -7.370 1.00 97.19 117 LEU A O 1
ATOM 956 N N . PHE A 1 118 ? -1.882 -6.455 -7.895 1.00 97.62 118 PHE A N 1
ATOM 957 C CA . PHE A 1 118 ? -1.695 -5.491 -6.807 1.00 97.62 118 PHE A CA 1
ATOM 958 C C . PHE A 1 118 ? -2.707 -4.340 -6.905 1.00 97.62 118 PHE A C 1
ATOM 960 O O . PHE A 1 118 ? -3.356 -4.016 -5.910 1.00 97.62 118 PHE A O 1
ATOM 967 N N . GLU A 1 119 ? -2.871 -3.753 -8.094 1.00 95.81 119 GLU A N 1
ATOM 968 C CA . GLU A 1 119 ? -3.794 -2.640 -8.313 1.00 95.81 119 GLU A CA 1
ATOM 969 C C . GLU A 1 119 ? -5.245 -3.062 -8.049 1.00 95.81 119 GLU A C 1
ATOM 971 O O . GLU A 1 119 ? -5.932 -2.399 -7.274 1.00 95.81 119 GLU A O 1
ATOM 976 N N . CYS A 1 120 ? -5.673 -4.208 -8.586 1.00 96.38 120 CYS A N 1
ATOM 977 C CA . CYS A 1 120 ? -7.005 -4.773 -8.346 1.00 96.38 120 CYS A CA 1
ATOM 978 C C . CYS A 1 120 ? -7.287 -4.984 -6.846 1.00 96.38 120 CYS A C 1
ATOM 980 O O . CYS A 1 120 ? -8.324 -4.558 -6.334 1.00 96.38 120 CYS A O 1
ATOM 982 N N . LEU A 1 121 ? -6.343 -5.575 -6.103 1.00 97.88 121 LEU A N 1
ATOM 983 C CA . LEU A 1 121 ? -6.478 -5.790 -4.657 1.00 97.88 121 LEU A CA 1
ATOM 984 C C . LEU A 1 121 ? -6.527 -4.472 -3.873 1.00 97.88 121 LEU A C 1
ATOM 986 O O . LEU A 1 121 ? -7.336 -4.333 -2.953 1.00 97.88 121 LEU A O 1
ATOM 990 N N . ARG A 1 122 ? -5.695 -3.493 -4.247 1.00 97.00 122 ARG A N 1
ATOM 991 C CA . ARG A 1 122 ? -5.679 -2.158 -3.635 1.00 97.00 122 ARG A CA 1
ATOM 992 C C . ARG A 1 122 ? -7.010 -1.442 -3.854 1.00 97.00 122 ARG A C 1
ATOM 994 O O . ARG A 1 122 ? -7.581 -0.916 -2.904 1.00 97.00 122 ARG A O 1
ATOM 1001 N N . GLU A 1 123 ? -7.522 -1.425 -5.081 1.00 96.06 123 GLU A N 1
ATOM 1002 C CA . GLU A 1 123 ? -8.811 -0.802 -5.399 1.00 96.06 123 GLU A CA 1
ATOM 1003 C C . GLU A 1 123 ? -9.968 -1.483 -4.668 1.00 96.06 123 GLU A C 1
ATOM 1005 O O . GLU A 1 123 ? -10.827 -0.800 -4.104 1.00 96.06 123 GLU A O 1
ATOM 1010 N N . ARG A 1 124 ? -9.950 -2.818 -4.594 1.00 96.31 124 ARG A N 1
ATOM 1011 C CA . ARG A 1 124 ? -10.928 -3.590 -3.824 1.00 96.31 124 ARG A CA 1
ATOM 1012 C C . ARG A 1 124 ? -10.892 -3.234 -2.339 1.00 96.31 124 ARG A C 1
ATOM 1014 O O . ARG A 1 124 ? -11.952 -3.037 -1.752 1.00 96.31 124 ARG A O 1
ATOM 1021 N N . ALA A 1 125 ? -9.707 -3.100 -1.743 1.00 97.25 125 ALA A N 1
ATOM 1022 C CA . ALA A 1 125 ? -9.574 -2.684 -0.349 1.00 97.25 125 ALA A CA 1
ATOM 1023 C C . ALA A 1 125 ? -10.242 -1.324 -0.102 1.00 97.25 125 ALA A C 1
ATOM 1025 O O . ALA A 1 125 ? -11.061 -1.194 0.804 1.00 97.25 125 ALA A O 1
ATOM 1026 N N . LEU A 1 126 ? -9.959 -0.339 -0.961 1.00 95.00 126 LEU A N 1
ATOM 1027 C CA . LEU A 1 126 ? -10.528 1.008 -0.862 1.00 95.00 126 LEU A CA 1
ATOM 1028 C C . LEU A 1 126 ? -12.051 1.024 -1.056 1.00 95.00 126 LEU A C 1
ATOM 1030 O O . LEU A 1 126 ? -12.752 1.747 -0.353 1.00 95.00 126 LEU A O 1
ATOM 1034 N N . ALA A 1 127 ? -12.572 0.225 -1.989 1.00 96.25 127 ALA A N 1
ATOM 1035 C CA . ALA A 1 127 ? -14.005 0.146 -2.267 1.00 96.25 127 ALA A CA 1
ATOM 1036 C C . ALA A 1 127 ? -14.814 -0.502 -1.128 1.00 96.25 127 ALA A C 1
ATOM 1038 O O . ALA A 1 127 ? -16.015 -0.252 -1.007 1.00 96.25 127 ALA A O 1
ATOM 1039 N N . LEU A 1 128 ? -14.169 -1.339 -0.310 1.00 96.38 128 LEU A N 1
ATOM 1040 C CA . LEU A 1 128 ? -14.811 -2.096 0.764 1.00 96.38 128 LEU A CA 1
ATOM 1041 C C . LEU A 1 128 ? -14.723 -1.422 2.138 1.00 96.38 128 LEU A C 1
ATOM 1043 O O . LEU A 1 128 ? -15.410 -1.888 3.044 1.00 96.38 128 LEU A O 1
ATOM 1047 N N . LEU A 1 129 ? -13.939 -0.345 2.293 1.00 95.00 129 LEU A N 1
ATOM 1048 C CA . LEU A 1 129 ? -13.657 0.295 3.588 1.00 95.00 129 LEU A CA 1
ATOM 1049 C C . LEU A 1 129 ? -14.915 0.495 4.446 1.00 95.00 129 LEU A C 1
ATOM 1051 O O . LEU A 1 129 ? -14.965 -0.001 5.564 1.00 95.00 129 LEU A O 1
ATOM 1055 N N . ASP A 1 130 ? -15.946 1.147 3.906 1.00 91.19 130 ASP A N 1
ATOM 1056 C CA . ASP A 1 130 ? -17.147 1.506 4.678 1.00 91.19 130 ASP A CA 1
ATOM 1057 C C . ASP A 1 130 ? -18.185 0.375 4.782 1.00 91.19 130 ASP A C 1
ATOM 1059 O O . ASP A 1 130 ? -19.101 0.441 5.600 1.00 91.19 130 ASP A O 1
ATOM 1063 N N . ARG A 1 131 ? -18.095 -0.644 3.919 1.00 94.94 131 ARG A N 1
ATOM 1064 C CA . ARG A 1 131 ? -19.130 -1.684 3.772 1.00 94.94 131 ARG A CA 1
ATOM 1065 C C . ARG A 1 131 ? -18.758 -2.972 4.485 1.00 94.94 131 ARG A C 1
ATOM 1067 O O . ARG A 1 131 ? -19.582 -3.557 5.179 1.00 94.94 131 ARG A O 1
ATOM 1074 N N . GLU A 1 132 ? -17.522 -3.414 4.284 1.00 96.31 132 GLU A N 1
ATOM 1075 C CA . GLU A 1 132 ? -17.009 -4.692 4.767 1.00 96.31 132 GLU A CA 1
ATOM 1076 C C . GLU A 1 132 ? -15.561 -4.511 5.258 1.00 96.31 132 GLU A C 1
ATOM 1078 O O . GLU A 1 132 ? -14.620 -4.948 4.588 1.00 96.31 132 GLU A O 1
ATOM 1083 N N . PRO A 1 133 ? -15.345 -3.889 6.437 1.00 94.38 133 PRO A N 1
ATOM 1084 C CA . PRO A 1 133 ? -14.006 -3.549 6.932 1.00 94.38 133 PRO A CA 1
ATOM 1085 C C . PRO A 1 133 ? -13.055 -4.750 7.016 1.00 94.38 133 PRO A C 1
ATOM 1087 O O . PRO A 1 133 ? -11.881 -4.652 6.666 1.00 94.38 133 PRO A O 1
ATOM 1090 N N . ALA A 1 134 ? -13.571 -5.919 7.407 1.00 94.75 134 ALA A N 1
ATOM 1091 C CA . ALA A 1 134 ? -12.785 -7.150 7.470 1.00 94.75 134 ALA A CA 1
ATOM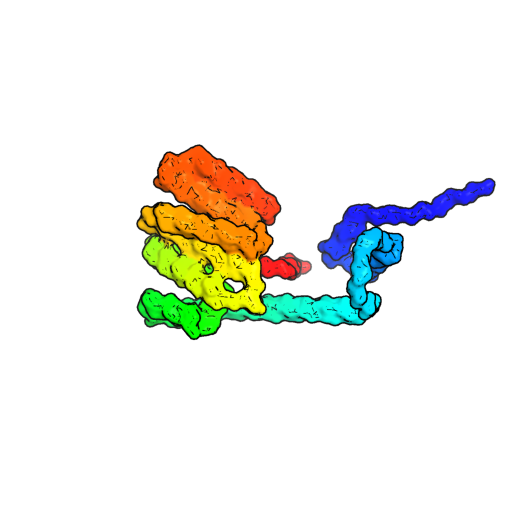 1092 C C . ALA A 1 134 ? -12.325 -7.633 6.081 1.00 94.75 134 ALA A C 1
ATOM 1094 O O . ALA A 1 134 ? -11.214 -8.145 5.935 1.00 94.75 134 ALA A O 1
ATOM 1095 N N . ALA A 1 135 ? -13.159 -7.465 5.050 1.00 95.00 135 ALA A N 1
ATOM 1096 C CA . ALA A 1 135 ? -12.797 -7.800 3.676 1.00 95.00 135 ALA A CA 1
ATOM 1097 C C . ALA A 1 135 ? -11.831 -6.761 3.085 1.00 95.00 135 ALA A C 1
ATOM 1099 O O . ALA A 1 135 ? -10.898 -7.133 2.372 1.00 95.00 135 ALA A O 1
ATOM 1100 N N . ALA A 1 136 ? -12.004 -5.480 3.432 1.00 97.12 136 ALA A N 1
ATOM 1101 C CA . ALA A 1 136 ? -11.077 -4.411 3.074 1.00 97.12 136 ALA A CA 1
ATOM 1102 C C . ALA A 1 136 ? -9.672 -4.664 3.642 1.00 97.12 136 ALA A C 1
ATOM 1104 O O . ALA A 1 136 ? -8.686 -4.562 2.912 1.00 97.12 136 ALA A O 1
ATOM 1105 N N . LEU A 1 137 ? -9.588 -5.064 4.916 1.00 97.25 137 LEU A N 1
ATOM 1106 C CA . LEU A 1 137 ? -8.331 -5.410 5.577 1.00 97.25 137 LEU A CA 1
ATOM 1107 C C . LEU A 1 137 ? -7.631 -6.579 4.876 1.00 97.25 137 LEU A C 1
ATOM 1109 O O . LEU A 1 137 ? -6.473 -6.448 4.487 1.00 97.25 137 LEU A O 1
ATOM 1113 N N . GLN A 1 138 ? -8.349 -7.676 4.615 1.00 96.38 138 GLN A N 1
ATOM 1114 C CA . GLN A 1 138 ? -7.788 -8.818 3.883 1.00 96.38 138 GLN A CA 1
ATOM 1115 C C . GLN A 1 138 ? -7.298 -8.426 2.482 1.00 96.38 138 GLN A C 1
ATOM 1117 O O . GLN A 1 138 ? -6.222 -8.849 2.061 1.00 96.38 138 GLN A O 1
ATOM 1122 N N . ALA A 1 139 ? -8.062 -7.616 1.743 1.00 97.69 139 ALA A N 1
ATOM 1123 C CA . ALA A 1 139 ? -7.653 -7.152 0.420 1.00 97.69 139 ALA A CA 1
ATOM 1124 C C . ALA A 1 139 ? -6.381 -6.288 0.486 1.00 97.69 139 ALA A C 1
ATOM 1126 O O . ALA A 1 139 ? -5.474 -6.479 -0.325 1.00 97.69 139 ALA A O 1
ATOM 1127 N N . ALA A 1 140 ? -6.270 -5.401 1.480 1.00 98.19 140 ALA A N 1
ATOM 1128 C CA . ALA A 1 140 ? -5.088 -4.566 1.678 1.00 98.19 140 ALA A CA 1
ATOM 1129 C C . ALA A 1 140 ? -3.841 -5.383 2.065 1.00 98.19 140 ALA A C 1
ATOM 1131 O O . ALA A 1 140 ? -2.751 -5.129 1.552 1.00 98.19 140 ALA A O 1
ATOM 1132 N N . GLU A 1 141 ? -3.990 -6.402 2.915 1.00 97.88 141 GLU A N 1
ATOM 1133 C CA . GLU A 1 141 ? -2.900 -7.321 3.269 1.00 97.88 141 GLU A CA 1
ATOM 1134 C C . GLU A 1 141 ? -2.398 -8.111 2.054 1.00 97.88 141 GLU A C 1
ATOM 1136 O O . GLU A 1 141 ? -1.190 -8.258 1.853 1.00 97.88 141 GLU A O 1
ATOM 1141 N N . LEU A 1 142 ? -3.313 -8.586 1.203 1.00 98.31 142 LEU A N 1
ATOM 1142 C CA . LEU A 1 142 ? -2.953 -9.268 -0.040 1.00 98.31 142 LEU A CA 1
ATOM 1143 C C . LEU A 1 142 ? -2.302 -8.306 -1.046 1.00 98.31 142 LEU A C 1
ATOM 1145 O O . LEU A 1 142 ? -1.349 -8.699 -1.724 1.00 98.31 142 LEU A O 1
ATOM 1149 N N . ALA A 1 143 ? -2.760 -7.052 -1.127 1.00 98.38 143 ALA A N 1
ATOM 1150 C CA . ALA A 1 143 ? -2.123 -6.025 -1.950 1.00 98.38 143 ALA A CA 1
ATOM 1151 C C . ALA A 1 143 ? -0.673 -5.784 -1.501 1.00 98.38 143 ALA A C 1
ATOM 1153 O O . ALA A 1 143 ? 0.232 -5.765 -2.336 1.00 98.38 143 ALA A O 1
ATOM 1154 N N . LEU A 1 144 ? -0.431 -5.695 -0.187 1.00 98.38 144 LEU A N 1
ATOM 1155 C CA . LEU A 1 144 ? 0.913 -5.548 0.373 1.00 98.38 144 LEU A CA 1
ATOM 1156 C C . LEU A 1 144 ? 1.793 -6.767 0.086 1.00 98.38 144 LEU A C 1
ATOM 1158 O O . LEU A 1 144 ? 2.921 -6.606 -0.379 1.00 98.38 144 LEU A O 1
ATOM 1162 N N . ALA A 1 145 ? 1.275 -7.979 0.293 1.00 97.88 145 ALA A N 1
ATOM 1163 C CA . ALA A 1 145 ? 2.000 -9.207 -0.029 1.00 97.88 145 ALA A CA 1
ATOM 1164 C C . ALA A 1 145 ? 2.372 -9.276 -1.520 1.00 97.88 145 ALA A C 1
ATOM 1166 O O . ALA A 1 145 ? 3.466 -9.725 -1.872 1.00 97.88 145 ALA A O 1
ATOM 1167 N N . THR A 1 146 ? 1.480 -8.801 -2.394 1.00 98.12 146 THR A N 1
ATOM 1168 C CA . THR A 1 146 ? 1.729 -8.730 -3.838 1.00 98.12 146 THR A CA 1
ATOM 1169 C C . THR A 1 146 ? 2.825 -7.716 -4.141 1.00 98.12 146 THR A C 1
ATOM 1171 O O . THR A 1 146 ? 3.808 -8.084 -4.777 1.00 98.12 146 THR A O 1
ATOM 1174 N N . ALA A 1 147 ? 2.722 -6.489 -3.618 1.00 97.81 147 ALA A N 1
A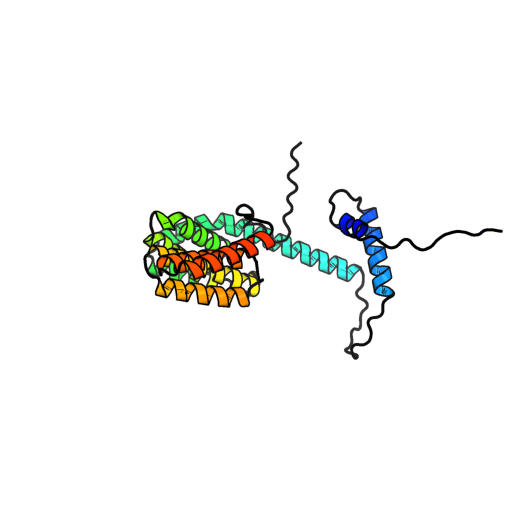TOM 1175 C CA . ALA A 1 147 ? 3.711 -5.424 -3.807 1.00 97.81 147 ALA A CA 1
ATOM 1176 C C . ALA A 1 147 ? 5.116 -5.814 -3.308 1.00 97.81 147 ALA A C 1
ATOM 1178 O O . ALA A 1 147 ? 6.117 -5.515 -3.958 1.00 97.81 147 ALA A O 1
ATOM 1179 N N . GLN A 1 148 ? 5.204 -6.537 -2.189 1.00 97.62 148 GLN A N 1
ATOM 1180 C CA . GLN A 1 148 ? 6.464 -7.072 -1.654 1.00 97.62 148 GLN A CA 1
ATOM 1181 C C . GLN A 1 148 ? 7.064 -8.194 -2.511 1.00 97.62 148 GLN A C 1
ATOM 1183 O O . GLN A 1 148 ? 8.264 -8.443 -2.440 1.00 97.62 148 GLN A O 1
ATOM 1188 N N . SER A 1 149 ? 6.242 -8.862 -3.322 1.00 97.44 149 SER A N 1
ATOM 1189 C CA . SER A 1 149 ? 6.665 -9.959 -4.197 1.00 97.44 149 SER A CA 1
ATOM 1190 C C . SER A 1 149 ? 6.957 -9.502 -5.635 1.00 97.44 149 SER A C 1
ATOM 1192 O O . SER A 1 149 ? 7.364 -10.315 -6.465 1.00 97.44 149 SER A O 1
ATOM 1194 N N . LEU A 1 150 ? 6.752 -8.218 -5.960 1.00 95.94 150 LEU A N 1
ATOM 1195 C CA . LEU A 1 150 ? 7.041 -7.680 -7.289 1.00 95.94 150 LEU A CA 1
ATOM 1196 C C . LEU A 1 150 ? 8.547 -7.647 -7.550 1.00 95.94 150 LEU A C 1
ATOM 1198 O O . LEU A 1 150 ? 9.342 -7.264 -6.700 1.00 95.94 150 LEU A O 1
ATOM 1202 N N . SER A 1 151 ? 8.942 -8.021 -8.767 1.00 93.81 151 SER A N 1
ATOM 1203 C CA . SER A 1 151 ? 10.350 -8.055 -9.164 1.00 93.81 151 SER A CA 1
ATOM 1204 C C . SER A 1 151 ? 10.885 -6.644 -9.460 1.00 93.81 151 SER A C 1
ATOM 1206 O O . SER A 1 151 ? 10.441 -6.036 -10.442 1.00 93.81 151 SER A O 1
ATOM 1208 N N . PRO A 1 152 ? 11.897 -6.142 -8.723 1.00 92.38 152 PRO A N 1
ATOM 1209 C CA . PRO A 1 152 ? 12.501 -4.839 -9.017 1.00 92.38 152 PRO A CA 1
ATOM 1210 C C . PRO A 1 152 ? 13.174 -4.797 -10.393 1.00 92.38 152 PRO A C 1
ATOM 1212 O O . PRO A 1 152 ? 13.132 -3.779 -11.074 1.00 92.38 152 PRO A O 1
ATOM 1215 N N . ALA A 1 153 ? 13.698 -5.932 -10.866 1.00 89.94 153 ALA A N 1
ATOM 1216 C CA . ALA A 1 153 ? 14.244 -6.061 -12.218 1.00 89.94 153 ALA A CA 1
ATOM 1217 C C . ALA A 1 153 ? 13.188 -5.843 -13.320 1.00 89.94 153 ALA A C 1
ATOM 1219 O O . ALA A 1 153 ? 13.539 -5.516 -14.453 1.00 89.94 153 ALA A O 1
ATOM 1220 N N . LEU A 1 154 ? 11.903 -6.048 -13.006 1.00 88.19 154 LEU A N 1
ATOM 1221 C CA . LEU A 1 154 ? 10.808 -5.938 -13.964 1.00 88.19 154 LEU A CA 1
ATOM 1222 C C . LEU A 1 154 ? 10.136 -4.563 -13.948 1.00 88.19 154 LEU A C 1
ATOM 1224 O O . LEU A 1 154 ? 9.802 -4.049 -15.016 1.00 88.19 154 LEU A O 1
ATOM 1228 N N . TYR A 1 155 ? 9.929 -3.998 -12.756 1.00 87.38 155 TYR A N 1
ATOM 1229 C CA . TYR A 1 155 ? 9.165 -2.760 -12.559 1.00 87.38 155 TYR A CA 1
ATOM 1230 C C . TYR A 1 155 ? 10.036 -1.545 -12.204 1.00 87.38 155 TYR A C 1
ATOM 1232 O O . TYR A 1 155 ? 9.568 -0.415 -12.322 1.00 87.38 155 TYR A O 1
ATOM 1240 N N . GLY A 1 156 ? 11.299 -1.761 -11.830 1.00 89.75 156 GLY A N 1
ATOM 1241 C CA . GLY A 1 156 ? 12.197 -0.748 -11.275 1.00 89.75 156 GLY A CA 1
ATOM 1242 C C . GLY A 1 156 ? 12.110 -0.679 -9.749 1.00 89.75 156 GLY A C 1
ATOM 1243 O O . GLY A 1 156 ? 11.029 -0.807 -9.179 1.00 89.75 156 GLY A O 1
ATOM 1244 N N . GLU A 1 157 ? 13.250 -0.467 -9.088 1.00 92.06 157 GLU A N 1
ATOM 1245 C CA . GLU A 1 157 ? 13.353 -0.428 -7.619 1.00 92.06 157 GLU A CA 1
ATOM 1246 C C . GLU A 1 157 ? 12.476 0.665 -7.001 1.00 92.06 157 GLU A C 1
ATOM 1248 O O . GLU A 1 157 ? 11.607 0.362 -6.186 1.00 92.06 157 GLU A O 1
ATOM 1253 N N . GLU A 1 158 ? 12.623 1.910 -7.460 1.00 91.00 158 GLU A N 1
ATOM 1254 C CA . GLU A 1 158 ? 11.830 3.049 -6.975 1.00 91.00 158 GLU A CA 1
ATOM 1255 C C . GLU A 1 158 ? 10.321 2.796 -7.104 1.00 91.00 158 GLU A C 1
ATOM 1257 O O . GLU A 1 158 ? 9.546 3.077 -6.196 1.00 91.00 158 GLU A O 1
ATOM 1262 N N . ARG A 1 159 ? 9.893 2.197 -8.220 1.00 90.19 159 ARG A N 1
ATOM 1263 C CA . ARG A 1 159 ? 8.476 1.932 -8.477 1.00 90.19 159 ARG A CA 1
ATOM 1264 C C . ARG A 1 159 ? 7.927 0.813 -7.593 1.00 90.19 159 ARG A C 1
ATOM 1266 O O . ARG A 1 159 ? 6.779 0.882 -7.169 1.00 90.19 159 ARG A O 1
ATOM 1273 N N . VAL A 1 160 ? 8.727 -0.215 -7.305 1.00 95.25 160 VAL A N 1
ATOM 1274 C CA . VAL A 1 160 ? 8.343 -1.251 -6.335 1.00 95.25 160 VAL A CA 1
ATOM 1275 C C . VAL A 1 160 ? 8.175 -0.638 -4.943 1.00 95.25 160 VAL A C 1
ATOM 1277 O O . VAL A 1 160 ? 7.217 -0.985 -4.253 1.00 95.25 160 VAL A O 1
ATOM 1280 N N . HIS A 1 161 ? 9.033 0.307 -4.549 1.00 96.75 161 HIS A N 1
ATOM 1281 C CA . HIS A 1 161 ? 8.856 1.044 -3.297 1.00 96.75 161 HIS A CA 1
ATOM 1282 C C . HIS A 1 161 ? 7.584 1.902 -3.289 1.00 96.75 161 HIS A C 1
ATOM 1284 O O . HIS A 1 161 ? 6.849 1.855 -2.303 1.00 96.75 161 HIS A O 1
ATOM 1290 N N . ASP A 1 162 ? 7.263 2.600 -4.382 1.00 93.94 162 ASP A N 1
ATOM 1291 C CA . ASP A 1 162 ? 5.991 3.328 -4.520 1.00 93.94 162 ASP A CA 1
ATOM 1292 C C . ASP A 1 162 ? 4.786 2.383 -4.327 1.00 93.94 162 ASP A C 1
ATOM 1294 O O . ASP A 1 162 ? 3.902 2.644 -3.511 1.00 93.94 162 ASP A O 1
ATOM 1298 N N . PHE A 1 163 ? 4.785 1.211 -4.977 1.00 96.50 163 PHE A N 1
ATOM 1299 C CA . PHE A 1 163 ? 3.705 0.223 -4.828 1.00 96.50 163 PHE A CA 1
ATOM 1300 C C . PHE A 1 163 ? 3.581 -0.320 -3.400 1.00 96.50 163 PHE A C 1
ATOM 1302 O O . PHE A 1 163 ? 2.471 -0.508 -2.894 1.00 96.50 163 PHE A O 1
ATOM 1309 N N . GLN A 1 164 ? 4.708 -0.561 -2.726 1.00 98.44 164 GLN A N 1
ATOM 1310 C CA . GLN A 1 164 ? 4.710 -0.966 -1.320 1.00 98.44 164 GLN A CA 1
ATOM 1311 C C . GLN A 1 164 ? 4.147 0.142 -0.426 1.00 98.44 164 GLN A C 1
ATOM 1313 O O . GLN A 1 164 ? 3.353 -0.151 0.468 1.00 98.44 164 GLN A O 1
ATOM 1318 N N . ALA A 1 165 ? 4.494 1.407 -0.681 1.00 98.25 165 ALA A N 1
ATOM 1319 C CA . ALA A 1 165 ? 3.918 2.540 0.031 1.00 98.25 165 ALA A CA 1
ATOM 1320 C C . ALA A 1 165 ? 2.405 2.647 -0.183 1.00 98.25 165 ALA A C 1
ATOM 1322 O O . ALA A 1 165 ? 1.660 2.786 0.786 1.00 98.25 165 ALA A O 1
ATOM 1323 N N . GLU A 1 166 ? 1.935 2.544 -1.427 1.00 98.00 166 GLU A N 1
ATOM 1324 C CA . GLU A 1 166 ? 0.509 2.573 -1.754 1.00 98.00 166 GLU A CA 1
ATOM 1325 C C . GLU A 1 166 ? -0.265 1.445 -1.056 1.00 98.00 166 GLU A C 1
ATOM 1327 O O . GLU A 1 166 ? -1.350 1.681 -0.517 1.00 98.00 166 GLU A O 1
ATOM 1332 N N . ALA A 1 167 ? 0.296 0.233 -1.016 1.00 98.44 167 ALA A N 1
ATOM 1333 C CA . ALA A 1 167 ? -0.297 -0.888 -0.293 1.00 98.44 167 ALA A CA 1
ATOM 1334 C C . ALA A 1 167 ? -0.351 -0.641 1.223 1.00 98.44 167 ALA A C 1
ATOM 1336 O O . ALA A 1 167 ? -1.372 -0.909 1.855 1.00 98.44 167 ALA A O 1
ATOM 1337 N N . LEU A 1 168 ? 0.721 -0.100 1.808 1.00 98.81 168 LEU A N 1
ATOM 1338 C CA . LEU A 1 168 ? 0.782 0.241 3.232 1.00 98.81 168 LEU A CA 1
ATOM 1339 C C . LEU A 1 168 ? -0.212 1.348 3.604 1.00 98.81 168 LEU A C 1
ATOM 1341 O O . LEU A 1 168 ? -0.822 1.282 4.668 1.00 98.81 168 LEU A O 1
ATOM 1345 N N . ILE A 1 169 ? -0.431 2.331 2.727 1.00 98.56 169 ILE A N 1
ATOM 1346 C CA . ILE A 1 169 ? -1.456 3.365 2.925 1.00 98.56 169 ILE A CA 1
ATOM 1347 C C . ILE A 1 169 ? -2.860 2.749 2.881 1.00 98.56 169 ILE A C 1
ATOM 1349 O O . ILE A 1 169 ? -3.676 3.049 3.750 1.00 98.56 169 ILE A O 1
ATOM 1353 N N . ALA A 1 170 ? -3.144 1.859 1.923 1.00 98.25 170 ALA A N 1
ATOM 1354 C CA . ALA A 1 170 ? -4.425 1.150 1.873 1.00 98.25 170 ALA A CA 1
ATOM 1355 C C . ALA A 1 170 ? -4.643 0.276 3.124 1.00 98.25 170 ALA A C 1
ATOM 1357 O O . ALA A 1 170 ? -5.736 0.261 3.689 1.00 98.25 170 ALA A O 1
ATOM 1358 N N . LEU A 1 171 ? -3.588 -0.391 3.606 1.00 98.62 171 LEU A N 1
ATOM 1359 C CA . LEU A 1 171 ? -3.611 -1.165 4.847 1.00 98.62 171 LEU A CA 1
ATOM 1360 C C . LEU A 1 171 ? -3.872 -0.280 6.068 1.00 98.62 171 LEU A C 1
ATOM 1362 O O . LEU A 1 171 ? -4.687 -0.639 6.913 1.00 98.62 171 LEU A O 1
ATOM 1366 N N . ALA A 1 172 ? -3.234 0.889 6.144 1.00 98.56 172 ALA A N 1
ATOM 1367 C CA . ALA A 1 172 ? -3.494 1.869 7.192 1.00 98.56 172 ALA A CA 1
ATOM 1368 C C . ALA A 1 172 ? -4.960 2.328 7.173 1.00 98.56 172 ALA A C 1
ATOM 1370 O O . ALA A 1 172 ? -5.606 2.359 8.214 1.00 98.56 172 ALA A O 1
ATOM 1371 N N . GLN A 1 173 ? -5.519 2.634 5.999 1.00 98.38 173 GLN A N 1
ATOM 1372 C CA . GLN A 1 173 ? -6.930 3.015 5.880 1.00 98.38 173 GLN A CA 1
ATOM 1373 C C . GLN A 1 173 ? -7.869 1.898 6.357 1.00 98.38 173 GLN A C 1
ATOM 1375 O O . GLN A 1 173 ? -8.803 2.185 7.105 1.00 98.38 173 GLN A O 1
ATOM 1380 N N . ALA A 1 174 ? -7.602 0.642 5.987 1.00 98.19 174 ALA A N 1
ATOM 1381 C CA . ALA A 1 174 ? -8.406 -0.499 6.421 1.00 98.19 174 ALA A CA 1
ATOM 1382 C C . ALA A 1 174 ? -8.311 -0.750 7.936 1.00 98.19 174 ALA A C 1
ATOM 1384 O O . ALA A 1 174 ? -9.338 -0.910 8.592 1.00 98.19 174 ALA A O 1
ATOM 1385 N N . ARG A 1 175 ? -7.100 -0.711 8.508 1.00 98.06 175 ARG A N 1
ATOM 1386 C CA . ARG A 1 175 ? -6.865 -0.842 9.958 1.00 98.06 175 ARG A CA 1
ATOM 1387 C C . ARG A 1 175 ? -7.535 0.268 10.756 1.00 98.06 175 ARG A C 1
ATOM 1389 O O . ARG A 1 175 ? -8.168 -0.003 11.768 1.00 98.06 175 ARG A O 1
ATOM 1396 N N . ARG A 1 176 ? -7.481 1.503 10.253 1.00 97.69 176 ARG A N 1
ATOM 1397 C CA . ARG A 1 176 ? -8.143 2.654 10.874 1.00 97.69 176 ARG A CA 1
ATOM 1398 C C . ARG A 1 176 ? -9.648 2.432 10.990 1.00 97.69 176 ARG A C 1
ATOM 1400 O O . ARG A 1 176 ? -10.217 2.677 12.045 1.00 97.69 176 ARG A O 1
ATOM 1407 N N . VAL A 1 177 ? -10.284 1.941 9.922 1.00 96.56 177 VAL A N 1
ATOM 1408 C CA . VAL A 1 177 ? -11.724 1.632 9.930 1.00 96.56 177 VAL A CA 1
ATOM 1409 C C . VAL A 1 177 ? -12.043 0.420 10.816 1.00 96.56 177 VAL A C 1
ATOM 1411 O O . VAL A 1 177 ? -13.104 0.386 11.432 1.00 96.56 177 VAL A O 1
ATOM 1414 N N . ALA A 1 178 ? -11.125 -0.542 10.932 1.00 94.44 178 ALA A N 1
ATOM 1415 C CA . ALA A 1 178 ? -11.247 -1.664 11.864 1.00 94.44 178 ALA A CA 1
ATOM 1416 C C . ALA A 1 178 ? -11.042 -1.272 13.345 1.00 94.44 178 ALA A C 1
ATOM 1418 O O . ALA A 1 178 ? -11.429 -2.036 14.225 1.00 94.44 178 ALA A O 1
ATOM 1419 N N . GLY A 1 179 ? -10.493 -0.083 13.622 1.00 94.94 179 GLY A N 1
ATOM 1420 C CA . GLY A 1 179 ? -10.227 0.429 14.972 1.00 94.94 179 GLY A CA 1
ATOM 1421 C C . GLY A 1 179 ? -8.792 0.217 15.473 1.00 94.94 179 GLY A C 1
ATOM 1422 O O . GLY A 1 179 ? -8.463 0.663 16.571 1.00 94.94 179 GLY A O 1
ATOM 1423 N N . ASP A 1 180 ? -7.920 -0.384 14.663 1.00 96.19 180 ASP A N 1
ATOM 1424 C CA . ASP A 1 180 ? -6.531 -0.711 15.011 1.00 96.19 180 ASP A CA 1
ATOM 1425 C C . ASP A 1 180 ? -5.613 0.506 14.776 1.00 96.19 180 ASP A C 1
ATOM 1427 O O . ASP A 1 180 ? -4.849 0.593 13.803 1.00 96.19 180 ASP A O 1
ATOM 1431 N N . LEU A 1 181 ? -5.751 1.532 15.623 1.00 96.94 181 LEU A N 1
ATOM 1432 C CA . LEU A 1 181 ? -5.092 2.832 15.421 1.00 96.94 181 LEU A CA 1
ATOM 1433 C C . LEU A 1 181 ? -3.562 2.781 15.601 1.00 96.94 181 LEU A C 1
ATOM 1435 O O . LEU A 1 181 ? -2.845 3.538 14.941 1.00 96.94 181 LEU A O 1
ATOM 1439 N N . GLU A 1 182 ? -3.044 1.881 16.440 1.00 97.44 182 GLU A N 1
ATOM 1440 C CA . GLU A 1 182 ? -1.599 1.693 16.644 1.00 97.44 182 GLU A CA 1
ATOM 1441 C C . GLU A 1 182 ? -0.940 1.066 15.403 1.00 97.44 182 GLU A C 1
ATOM 1443 O O . GLU A 1 182 ? 0.057 1.563 14.863 1.00 97.44 182 GLU A O 1
ATOM 1448 N N . GLU A 1 183 ? -1.556 0.020 14.864 1.00 97.31 183 GLU A N 1
ATOM 1449 C CA . GLU A 1 183 ? -1.128 -0.657 13.648 1.00 97.31 183 GLU A CA 1
ATOM 1450 C C . GLU A 1 183 ? -1.331 0.218 12.404 1.00 97.31 183 GLU A C 1
ATOM 1452 O O . GLU A 1 183 ? -0.606 0.060 11.413 1.00 97.31 183 GLU A O 1
ATOM 1457 N N . THR A 1 184 ? -2.281 1.158 12.452 1.00 98.31 184 THR A N 1
ATOM 1458 C CA . THR A 1 184 ? -2.447 2.219 11.449 1.00 98.31 184 THR A CA 1
ATOM 1459 C C . THR A 1 184 ? -1.242 3.155 11.452 1.00 98.31 184 THR A C 1
ATOM 1461 O O . THR A 1 184 ? -0.649 3.391 10.397 1.00 98.31 184 THR A O 1
ATOM 1464 N N . ALA A 1 185 ? -0.841 3.667 12.622 1.00 98.12 185 ALA A N 1
ATOM 1465 C CA . ALA A 1 185 ? 0.338 4.525 12.752 1.00 98.12 185 ALA A CA 1
ATOM 1466 C C . ALA A 1 185 ? 1.606 3.816 12.253 1.00 98.12 185 ALA A C 1
ATOM 1468 O O . ALA A 1 185 ? 2.347 4.366 11.436 1.00 98.12 185 ALA A O 1
ATOM 1469 N N . THR A 1 186 ? 1.799 2.561 12.667 1.00 98.44 186 THR A N 1
ATOM 1470 C CA . THR A 1 186 ? 2.911 1.717 12.207 1.00 98.44 186 THR A CA 1
ATOM 1471 C C . THR A 1 186 ? 2.942 1.586 10.680 1.00 98.44 186 THR A C 1
ATOM 1473 O O . THR A 1 186 ? 3.993 1.776 10.065 1.00 98.44 186 THR A O 1
ATOM 1476 N N . ALA A 1 187 ? 1.796 1.313 10.044 1.00 98.44 187 ALA A N 1
ATOM 1477 C CA . ALA A 1 187 ? 1.719 1.194 8.588 1.00 98.44 187 ALA A CA 1
ATOM 1478 C C . ALA A 1 187 ? 2.036 2.520 7.870 1.00 98.44 187 ALA A C 1
ATOM 1480 O O . ALA A 1 187 ? 2.714 2.512 6.842 1.00 98.44 187 ALA A O 1
ATOM 1481 N N . LEU A 1 188 ? 1.615 3.666 8.416 1.00 98.50 188 LEU A N 1
ATOM 1482 C CA . LEU A 1 188 ? 1.921 4.982 7.842 1.00 98.50 188 LEU A CA 1
ATOM 1483 C C . LEU A 1 188 ? 3.408 5.342 7.933 1.00 98.50 188 LEU A C 1
ATOM 1485 O O . LEU A 1 188 ? 3.949 5.943 7.003 1.00 98.50 188 LEU A O 1
ATOM 1489 N N . GLU A 1 189 ? 4.091 4.973 9.015 1.00 98.44 189 GLU A N 1
ATOM 1490 C CA . GLU A 1 189 ? 5.539 5.192 9.119 1.00 98.44 189 GLU A CA 1
ATOM 1491 C C . GLU A 1 189 ? 6.318 4.282 8.160 1.00 98.44 189 GLU A C 1
ATOM 1493 O O . GLU A 1 189 ? 7.235 4.743 7.477 1.00 98.44 189 GLU A O 1
ATOM 1498 N N . GLN A 1 190 ? 5.893 3.026 7.997 1.00 98.50 190 GLN A N 1
ATOM 1499 C CA . GLN A 1 190 ? 6.451 2.143 6.969 1.00 98.50 190 GLN A CA 1
ATOM 1500 C C . GLN A 1 190 ? 6.216 2.700 5.556 1.00 98.50 190 GLN A C 1
ATOM 1502 O O . GLN A 1 190 ? 7.144 2.732 4.747 1.00 98.50 190 GLN A O 1
ATOM 1507 N N . ALA A 1 191 ? 5.009 3.197 5.262 1.00 98.31 191 ALA A N 1
ATOM 1508 C CA . ALA A 1 191 ? 4.697 3.807 3.971 1.00 98.31 191 ALA A CA 1
ATOM 1509 C C . ALA A 1 191 ? 5.588 5.025 3.697 1.00 98.31 191 ALA A C 1
ATOM 1511 O O . ALA A 1 191 ? 6.089 5.197 2.587 1.00 98.31 191 ALA A O 1
ATOM 1512 N N . ARG A 1 192 ? 5.845 5.850 4.719 1.00 98.06 192 ARG A N 1
ATOM 1513 C CA . ARG A 1 192 ? 6.757 6.993 4.613 1.00 98.06 192 ARG A CA 1
ATOM 1514 C C . ARG A 1 192 ? 8.182 6.565 4.278 1.00 98.06 192 ARG A C 1
ATOM 1516 O O . ARG A 1 192 ? 8.810 7.208 3.440 1.00 98.06 192 ARG A O 1
ATOM 1523 N N . ALA A 1 193 ? 8.677 5.505 4.914 1.00 98.00 193 ALA A N 1
ATOM 1524 C CA . ALA A 1 193 ? 9.996 4.957 4.617 1.00 98.00 193 ALA A CA 1
ATOM 1525 C C . ALA A 1 193 ? 10.080 4.466 3.164 1.00 98.00 193 ALA A C 1
ATOM 1527 O O . ALA A 1 193 ? 11.048 4.774 2.474 1.00 98.00 193 ALA A O 1
ATOM 1528 N N . MET A 1 194 ? 9.041 3.784 2.671 1.00 97.38 194 MET A N 1
ATOM 1529 C CA . MET A 1 194 ? 8.983 3.346 1.274 1.00 97.38 194 MET A CA 1
ATOM 1530 C C . MET A 1 194 ? 8.956 4.532 0.298 1.00 97.38 194 MET A C 1
ATOM 1532 O O . MET A 1 194 ? 9.762 4.568 -0.624 1.00 97.38 194 MET A O 1
ATOM 1536 N N . LEU A 1 195 ? 8.144 5.569 0.545 1.00 94.44 195 LEU A N 1
ATOM 1537 C CA . LEU A 1 195 ? 8.110 6.778 -0.301 1.00 94.44 195 LEU A CA 1
ATOM 1538 C C . LEU A 1 195 ? 9.420 7.575 -0.308 1.00 94.44 195 LEU A C 1
ATOM 1540 O O . LEU A 1 195 ? 9.646 8.369 -1.222 1.00 94.44 195 LEU A O 1
ATOM 1544 N N . ALA A 1 196 ? 10.265 7.420 0.714 1.00 94.69 196 ALA A N 1
ATOM 1545 C CA . ALA A 1 196 ? 11.590 8.033 0.738 1.00 94.69 196 ALA A CA 1
ATOM 1546 C C . ALA A 1 196 ? 12.576 7.328 -0.210 1.00 94.69 196 ALA A C 1
ATOM 1548 O O . ALA A 1 196 ? 13.502 7.974 -0.693 1.00 94.69 196 ALA A O 1
ATOM 1549 N N . MET A 1 197 ? 12.361 6.036 -0.477 1.00 94.31 197 MET A N 1
ATOM 1550 C CA . MET A 1 197 ? 13.132 5.221 -1.428 1.00 94.31 197 MET A CA 1
ATOM 1551 C C . MET A 1 197 ? 12.456 5.112 -2.807 1.00 94.31 197 MET A C 1
ATOM 1553 O O . MET A 1 197 ? 13.019 4.528 -3.729 1.00 94.31 197 MET A O 1
ATOM 1557 N N . GLY A 1 198 ? 11.235 5.632 -2.929 1.00 91.94 198 GLY A N 1
ATOM 1558 C CA . GLY A 1 198 ? 10.433 5.612 -4.144 1.00 91.94 198 GLY A CA 1
ATOM 1559 C C . GLY A 1 198 ? 10.737 6.750 -5.120 1.00 91.94 198 GLY A C 1
ATOM 1560 O O . GLY A 1 198 ? 11.644 7.557 -4.910 1.00 91.94 198 GLY A O 1
ATOM 1561 N N . SER A 1 199 ? 9.928 6.864 -6.174 1.00 88.69 199 SER A N 1
ATOM 1562 C CA . SER A 1 199 ? 10.108 7.881 -7.229 1.00 88.69 199 SER A CA 1
ATOM 1563 C C . SER A 1 199 ? 9.826 9.308 -6.746 1.00 88.69 199 SER A C 1
ATOM 1565 O O . SER A 1 199 ? 10.161 10.301 -7.398 1.00 88.69 199 SER A O 1
ATOM 1567 N N . GLY A 1 200 ? 9.194 9.423 -5.576 1.00 86.06 200 GLY A N 1
ATOM 1568 C CA . GLY A 1 200 ? 8.903 10.684 -4.923 1.00 86.06 200 GLY A CA 1
ATOM 1569 C C . GLY A 1 200 ? 7.617 11.359 -5.395 1.00 86.06 200 GLY A C 1
ATOM 1570 O O . GLY A 1 200 ? 7.496 12.571 -5.168 1.00 86.06 200 GLY A O 1
ATOM 1571 N N . ASP A 1 201 ? 6.678 10.601 -5.976 1.00 88.56 201 ASP A N 1
ATOM 1572 C CA . ASP A 1 201 ? 5.377 11.079 -6.452 1.00 88.56 201 ASP A CA 1
ATOM 1573 C C . ASP A 1 201 ? 4.651 11.915 -5.381 1.00 88.56 201 ASP A C 1
ATOM 1575 O O . ASP A 1 201 ? 4.458 11.530 -4.221 1.00 88.56 201 ASP A O 1
ATOM 1579 N N . LEU A 1 202 ? 4.266 13.128 -5.775 1.00 89.31 202 LEU A N 1
ATOM 1580 C CA . LEU A 1 202 ? 3.597 14.080 -4.899 1.00 89.31 202 LEU A CA 1
ATOM 1581 C C . LEU A 1 202 ? 2.166 13.655 -4.553 1.00 89.31 202 LEU A C 1
ATOM 1583 O O . LEU A 1 202 ? 1.690 14.016 -3.478 1.00 89.31 202 LEU A O 1
ATOM 1587 N N . LEU A 1 203 ? 1.482 12.905 -5.422 1.00 90.44 203 LEU A N 1
ATOM 1588 C CA . LEU A 1 203 ? 0.139 12.387 -5.158 1.00 90.44 203 LEU A CA 1
ATOM 1589 C C . LEU A 1 203 ? 0.165 11.277 -4.109 1.00 90.44 203 LEU A C 1
ATOM 1591 O O . LEU A 1 203 ? -0.696 11.260 -3.233 1.00 90.44 203 LEU A O 1
ATOM 1595 N N . GLU A 1 204 ? 1.160 10.395 -4.147 1.00 90.38 204 GLU A N 1
ATOM 1596 C CA . GLU A 1 204 ? 1.326 9.340 -3.139 1.00 90.38 204 GLU A CA 1
ATOM 1597 C C . GLU A 1 204 ? 1.667 9.942 -1.769 1.00 90.38 204 GLU A C 1
ATOM 1599 O O . GLU A 1 204 ? 1.054 9.603 -0.755 1.00 90.38 204 GLU A O 1
ATOM 1604 N N . LYS A 1 205 ? 2.557 10.942 -1.740 1.00 94.75 205 LYS A N 1
ATOM 1605 C CA . LYS A 1 205 ? 2.845 11.722 -0.523 1.00 94.75 205 LYS A CA 1
ATOM 1606 C C . LYS A 1 205 ? 1.616 12.476 -0.007 1.00 94.75 205 LYS A C 1
ATOM 1608 O O . LYS A 1 205 ? 1.447 12.607 1.204 1.00 94.75 205 LYS A O 1
ATOM 1613 N N . ALA A 1 206 ? 0.764 12.988 -0.896 1.00 95.69 206 ALA A N 1
ATOM 1614 C CA . ALA A 1 206 ? -0.483 13.637 -0.499 1.00 95.69 206 ALA A CA 1
ATOM 1615 C C . ALA A 1 206 ? -1.463 12.639 0.136 1.00 95.69 206 ALA A C 1
ATOM 1617 O O . ALA A 1 206 ? -2.069 12.955 1.159 1.00 95.69 206 ALA A O 1
ATOM 1618 N N . GLU A 1 207 ? -1.589 11.437 -0.429 1.00 95.81 207 GLU A N 1
ATOM 1619 C CA . GLU A 1 207 ? -2.444 10.373 0.110 1.00 95.81 207 GLU A CA 1
ATOM 1620 C C . GLU A 1 207 ? -1.970 9.913 1.500 1.00 95.81 207 GLU A C 1
ATOM 1622 O O . GLU A 1 207 ? -2.790 9.753 2.410 1.00 95.81 207 GLU A O 1
ATOM 1627 N N . LEU A 1 208 ? -0.650 9.782 1.698 1.00 97.75 208 LEU A N 1
ATOM 1628 C CA . LEU A 1 208 ? -0.058 9.496 3.008 1.00 97.75 208 LEU A CA 1
ATOM 1629 C C . LEU A 1 208 ? -0.487 10.540 4.052 1.00 97.75 208 LEU A C 1
ATOM 1631 O O . LEU A 1 208 ? -0.980 10.184 5.122 1.00 97.75 208 LEU A O 1
ATOM 1635 N N . GLU A 1 209 ? -0.320 11.830 3.747 1.00 98.12 209 GLU A N 1
ATOM 1636 C CA . GLU A 1 209 ? -0.667 12.916 4.674 1.00 98.12 209 GLU A CA 1
ATOM 1637 C C . GLU A 1 209 ? -2.179 13.030 4.907 1.00 98.12 209 GLU A C 1
ATOM 1639 O O . GLU A 1 209 ? -2.608 13.324 6.021 1.00 98.12 209 GLU A O 1
ATOM 1644 N N . SER A 1 210 ? -2.997 12.745 3.891 1.00 97.88 210 SER A N 1
ATOM 1645 C CA . SER A 1 210 ? -4.456 12.688 4.029 1.00 97.88 210 SER A CA 1
ATOM 1646 C C . SER A 1 210 ? -4.880 11.578 4.996 1.00 97.88 210 SER A C 1
ATOM 1648 O O . SER A 1 210 ? -5.688 11.799 5.901 1.00 97.88 210 SER A O 1
ATOM 1650 N N . THR A 1 211 ? -4.278 10.396 4.863 1.00 97.81 211 THR A N 1
ATOM 1651 C CA . THR A 1 211 ? -4.554 9.253 5.744 1.00 97.81 211 THR A CA 1
ATOM 1652 C C . THR A 1 211 ? -4.059 9.514 7.166 1.00 97.81 211 THR A C 1
ATOM 1654 O O . THR A 1 211 ? -4.767 9.234 8.132 1.00 97.81 211 THR A O 1
ATOM 1657 N N . ARG A 1 212 ? -2.883 10.135 7.312 1.00 98.56 212 ARG A N 1
ATOM 1658 C CA . ARG A 1 212 ? -2.360 10.585 8.609 1.00 98.56 212 ARG A CA 1
ATOM 1659 C C . ARG A 1 212 ? -3.283 11.602 9.277 1.00 98.56 212 ARG A C 1
ATOM 1661 O O . ARG A 1 212 ? -3.521 11.501 10.475 1.00 98.56 212 ARG A O 1
ATOM 1668 N N . ALA A 1 213 ? -3.828 12.553 8.519 1.00 98.44 213 ALA A N 1
ATOM 1669 C CA . ALA A 1 213 ? -4.804 13.503 9.041 1.00 98.44 213 ALA A CA 1
ATOM 1670 C C . ALA A 1 213 ? -6.059 12.791 9.566 1.00 98.44 213 ALA A C 1
ATOM 1672 O O . ALA A 1 213 ? -6.563 13.159 10.622 1.00 98.44 213 ALA A O 1
ATOM 1673 N N . ALA A 1 214 ? -6.550 11.763 8.865 1.00 97.94 214 ALA A N 1
ATOM 1674 C CA . ALA A 1 214 ? -7.678 10.959 9.336 1.00 97.94 214 ALA A CA 1
ATOM 1675 C C . ALA A 1 214 ? -7.359 10.243 10.660 1.00 97.94 214 ALA A C 1
ATOM 1677 O O .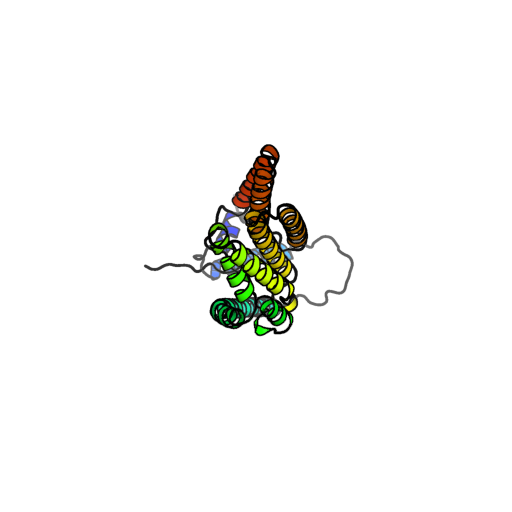 ALA A 1 214 ? -8.109 10.407 11.616 1.00 97.94 214 ALA A O 1
ATOM 1678 N N . LEU A 1 215 ? -6.211 9.562 10.754 1.00 98.31 215 LEU A N 1
ATOM 1679 C CA . LEU A 1 215 ? -5.758 8.929 12.000 1.00 98.31 215 LEU A CA 1
ATOM 1680 C C . LEU A 1 215 ? -5.666 9.935 13.161 1.00 98.31 215 LEU A C 1
ATOM 1682 O O . LEU A 1 215 ? -6.107 9.649 14.267 1.00 98.31 215 LEU A O 1
ATOM 1686 N N . LEU A 1 216 ? -5.107 11.124 12.923 1.00 98.44 216 LEU A N 1
ATOM 1687 C CA . LEU A 1 216 ? -4.974 12.152 13.960 1.00 98.44 216 LEU A CA 1
ATOM 1688 C C . LEU A 1 216 ? -6.334 12.657 14.463 1.00 98.44 216 LEU A C 1
ATOM 1690 O O . LEU A 1 216 ? -6.457 12.959 15.648 1.00 98.44 216 LEU A O 1
ATOM 1694 N N . ARG A 1 217 ? -7.365 12.705 13.606 1.00 97.94 217 ARG A N 1
ATOM 1695 C CA . ARG A 1 217 ? -8.739 12.998 14.052 1.00 97.94 217 ARG A CA 1
ATOM 1696 C C . ARG A 1 217 ? -9.278 11.894 14.950 1.00 97.94 217 ARG A C 1
ATOM 1698 O O . ARG A 1 217 ? -9.827 12.209 16.000 1.00 97.94 217 ARG A O 1
ATOM 1705 N N . ASP A 1 218 ? -9.076 10.637 14.566 1.00 97.38 218 ASP A N 1
ATOM 1706 C CA . ASP A 1 218 ? -9.536 9.483 15.348 1.00 97.38 218 ASP A CA 1
ATOM 1707 C C . ASP A 1 218 ? -8.837 9.408 16.718 1.00 97.38 218 ASP A C 1
ATOM 1709 O O . ASP A 1 218 ? -9.445 9.014 17.708 1.00 97.38 218 ASP A O 1
ATOM 1713 N N . LEU A 1 219 ? -7.584 9.870 16.803 1.00 97.38 219 LEU A N 1
ATOM 1714 C CA . LEU A 1 219 ? -6.814 9.993 18.047 1.00 97.38 219 LEU A CA 1
ATOM 1715 C C . LEU A 1 219 ? -7.148 11.247 18.880 1.00 97.38 219 LEU A C 1
ATOM 1717 O O . LEU A 1 219 ? -6.511 11.477 19.907 1.00 97.38 219 LEU A O 1
ATOM 1721 N N . GLY A 1 220 ? -8.089 12.091 18.446 1.00 97.31 220 GLY A N 1
ATOM 1722 C CA . GLY A 1 220 ? -8.459 13.313 19.169 1.00 97.31 220 GLY A CA 1
ATOM 1723 C C . GLY A 1 220 ? -7.405 14.426 19.122 1.00 97.31 220 GLY A C 1
ATOM 1724 O O . GLY A 1 220 ? -7.333 15.232 20.045 1.00 97.31 220 GLY A O 1
ATOM 1725 N N . ARG A 1 221 ? -6.591 14.490 18.056 1.00 97.69 221 ARG A N 1
ATOM 1726 C CA . ARG A 1 221 ? -5.524 15.492 17.836 1.00 97.69 221 ARG A CA 1
ATOM 1727 C C . ARG A 1 221 ? -5.861 16.412 16.649 1.00 97.69 221 ARG A C 1
ATOM 1729 O O . ARG A 1 221 ? -5.239 16.309 15.585 1.00 97.69 221 ARG A O 1
ATOM 1736 N N . PRO A 1 222 ? -6.883 17.279 16.772 1.00 96.00 222 PRO A N 1
ATOM 1737 C CA . PRO A 1 222 ? -7.444 18.019 15.645 1.00 96.00 222 PRO A CA 1
ATOM 1738 C C . PRO A 1 222 ? -6.498 19.068 15.048 1.00 96.00 222 PRO A C 1
ATOM 1740 O O . PRO A 1 222 ? -6.520 19.231 13.827 1.00 96.00 222 PRO A O 1
ATOM 1743 N N . GLU A 1 223 ? -5.653 19.747 15.839 1.00 97.25 223 GLU A N 1
ATOM 1744 C CA . GLU A 1 223 ? -4.725 20.742 15.279 1.00 97.25 223 GLU A CA 1
ATOM 1745 C C . GLU A 1 223 ? -3.699 20.077 14.350 1.00 97.25 223 GLU A C 1
ATOM 1747 O O . GLU A 1 223 ? -3.518 20.487 13.203 1.00 97.25 223 GLU A O 1
ATOM 1752 N N . GLU A 1 224 ? -3.091 18.979 14.800 1.00 97.62 224 GLU A N 1
ATOM 1753 C CA . GLU A 1 224 ? -2.133 18.218 13.993 1.00 97.62 224 GLU A CA 1
ATOM 1754 C C . GLU A 1 224 ? -2.793 17.575 12.770 1.00 97.62 224 GLU A C 1
ATOM 1756 O O . GLU A 1 224 ? -2.192 17.498 11.693 1.00 97.62 224 GLU A O 1
ATOM 1761 N N . ALA A 1 225 ? -4.046 17.130 12.906 1.00 97.75 225 ALA A N 1
ATOM 1762 C CA . ALA A 1 225 ? -4.823 16.637 11.778 1.00 97.75 225 ALA A CA 1
ATOM 1763 C C . ALA A 1 225 ? -5.035 17.725 10.717 1.00 97.75 225 ALA A C 1
ATOM 1765 O O . ALA A 1 225 ? -4.957 17.449 9.515 1.00 97.75 225 ALA A O 1
ATOM 1766 N N . GLU A 1 226 ? -5.295 18.964 11.135 1.00 97.88 226 GLU A N 1
ATOM 1767 C CA . GLU A 1 226 ? -5.446 20.088 10.218 1.00 97.88 226 GLU A CA 1
ATOM 1768 C C . GLU A 1 226 ? -4.128 20.407 9.502 1.00 97.88 226 GLU A C 1
ATOM 1770 O O . GLU A 1 226 ? -4.112 20.603 8.283 1.00 97.88 226 GLU A O 1
ATOM 1775 N N . GLU A 1 227 ? -3.004 20.399 10.217 1.00 98.00 227 GLU A N 1
ATOM 1776 C CA . GLU A 1 227 ? -1.679 20.589 9.623 1.00 98.00 227 GLU A CA 1
ATOM 1777 C C . GLU A 1 227 ? -1.352 19.526 8.568 1.00 98.00 227 GLU A C 1
ATOM 1779 O O . GLU A 1 227 ? -0.939 19.868 7.450 1.00 98.00 227 GLU A O 1
ATOM 1784 N N . ALA A 1 228 ? -1.588 18.252 8.892 1.00 97.12 228 ALA A N 1
ATOM 1785 C CA . ALA A 1 228 ? -1.423 17.136 7.966 1.00 97.12 228 ALA A CA 1
ATOM 1786 C C . ALA A 1 228 ? -2.347 17.287 6.743 1.00 97.12 228 ALA A C 1
ATOM 1788 O O . ALA A 1 228 ? -1.894 17.184 5.600 1.00 97.12 228 ALA A O 1
ATOM 1789 N N . GLY A 1 229 ? -3.615 17.657 6.950 1.00 97.25 229 GLY A N 1
ATOM 1790 C CA . GLY A 1 229 ? -4.570 17.911 5.868 1.00 97.25 229 GLY A CA 1
ATOM 1791 C C . GLY A 1 229 ? -4.146 19.059 4.944 1.00 97.25 229 GLY A C 1
ATOM 1792 O O . GLY A 1 229 ? -4.182 18.932 3.717 1.00 97.25 229 GLY A O 1
ATOM 1793 N N . ARG A 1 230 ? -3.653 20.171 5.505 1.00 97.75 230 ARG A N 1
ATOM 1794 C CA . ARG A 1 230 ? -3.098 21.287 4.720 1.00 97.75 230 ARG A CA 1
ATOM 1795 C C . ARG A 1 230 ? -1.858 20.854 3.937 1.00 97.75 230 ARG A C 1
ATOM 1797 O O . ARG A 1 230 ? -1.666 21.296 2.803 1.00 97.75 230 ARG A O 1
ATOM 1804 N N . ARG A 1 231 ? -1.006 19.997 4.512 1.00 96.94 231 ARG A N 1
ATOM 1805 C CA . ARG A 1 231 ? 0.165 19.444 3.815 1.00 96.94 231 ARG A CA 1
ATOM 1806 C C . ARG A 1 231 ? -0.253 18.570 2.634 1.00 96.94 231 ARG A C 1
ATOM 1808 O O . ARG A 1 231 ? 0.282 18.774 1.544 1.00 96.94 231 ARG A O 1
ATOM 1815 N N . ALA A 1 232 ? -1.230 17.683 2.823 1.00 96.38 232 ALA A N 1
ATOM 1816 C CA . ALA A 1 232 ? -1.802 16.865 1.756 1.00 96.38 232 ALA A CA 1
ATOM 1817 C C . ALA A 1 232 ? -2.317 17.730 0.594 1.00 96.38 232 ALA A C 1
ATOM 1819 O O . ALA A 1 232 ? -1.952 17.507 -0.561 1.00 96.38 232 ALA A O 1
ATOM 1820 N N . LEU A 1 233 ? -3.079 18.788 0.901 1.00 95.12 233 LEU A N 1
ATOM 1821 C CA . LEU A 1 233 ? -3.610 19.707 -0.107 1.00 95.12 233 LEU A CA 1
ATOM 1822 C C . LEU A 1 233 ? -2.500 20.407 -0.904 1.00 95.12 233 LEU A C 1
ATOM 1824 O O . LEU A 1 233 ? -2.558 20.445 -2.133 1.00 95.12 233 LEU A O 1
ATOM 1828 N N . ARG A 1 234 ? -1.466 20.926 -0.228 1.00 95.81 234 ARG A N 1
ATOM 1829 C CA . ARG A 1 234 ? -0.322 21.569 -0.900 1.00 95.81 234 ARG A CA 1
ATOM 1830 C C . ARG A 1 234 ? 0.397 20.609 -1.846 1.00 95.81 234 ARG A C 1
ATOM 1832 O O . ARG A 1 234 ? 0.788 21.009 -2.941 1.00 95.81 234 ARG A O 1
ATOM 1839 N N . LEU A 1 235 ? 0.584 19.356 -1.434 1.00 93.50 235 LEU A N 1
ATOM 1840 C CA . LEU A 1 235 ? 1.219 18.329 -2.263 1.00 93.50 235 LEU A CA 1
ATOM 1841 C C . LEU A 1 235 ? 0.369 18.011 -3.502 1.00 93.50 235 LEU A C 1
ATOM 1843 O O . LEU A 1 235 ? 0.886 18.051 -4.617 1.00 93.50 235 LEU A O 1
ATOM 1847 N N . ALA A 1 236 ? -0.940 17.811 -3.328 1.00 88.44 236 ALA A N 1
ATOM 1848 C CA . ALA A 1 236 ? -1.864 17.553 -4.432 1.00 88.44 236 ALA A CA 1
ATOM 1849 C C . ALA A 1 236 ? -1.955 18.729 -5.424 1.00 88.44 236 ALA A C 1
ATOM 1851 O O . ALA A 1 236 ? -2.003 18.529 -6.637 1.00 88.44 236 ALA A O 1
ATOM 1852 N N . GLN A 1 237 ? -1.929 19.971 -4.935 1.00 90.69 237 GLN A N 1
ATOM 1853 C CA . GLN A 1 237 ? -1.904 21.163 -5.790 1.00 90.69 237 GLN A CA 1
ATOM 1854 C C . GLN A 1 237 ? -0.620 21.240 -6.620 1.00 90.69 237 GLN A C 1
ATOM 1856 O O . GLN A 1 237 ? -0.686 21.479 -7.825 1.00 90.69 237 GLN A O 1
ATOM 1861 N N . ARG A 1 238 ? 0.540 20.968 -6.010 1.00 89.75 238 ARG A N 1
ATOM 1862 C CA . ARG A 1 238 ? 1.830 20.921 -6.720 1.00 89.75 238 ARG A CA 1
ATOM 1863 C C . ARG A 1 238 ? 1.887 19.812 -7.772 1.00 89.75 238 ARG A C 1
ATOM 1865 O O . ARG A 1 238 ? 2.587 19.971 -8.765 1.00 89.75 238 ARG A O 1
ATOM 1872 N N . ALA A 1 239 ? 1.136 18.731 -7.578 1.00 84.00 239 ALA A N 1
ATOM 1873 C CA . ALA A 1 239 ? 0.983 17.660 -8.559 1.00 84.00 239 ALA A CA 1
ATOM 1874 C C . ALA A 1 239 ? 0.031 18.008 -9.730 1.00 84.00 239 ALA A C 1
ATOM 1876 O O . ALA A 1 239 ? -0.082 17.234 -10.680 1.00 84.00 239 ALA A O 1
ATOM 1877 N N . GLY A 1 240 ? -0.649 19.163 -9.691 1.00 74.00 240 GLY A N 1
ATOM 1878 C CA . GLY A 1 240 ? -1.588 19.601 -10.732 1.00 74.00 240 GLY A CA 1
ATOM 1879 C C . GLY A 1 240 ? -3.072 19.335 -10.434 1.00 74.00 240 GLY A C 1
ATOM 1880 O O . GLY A 1 240 ? -3.860 19.230 -11.374 1.00 74.00 240 GLY A O 1
ATOM 1881 N N . GLY A 1 241 ? -3.464 19.243 -9.155 1.00 55.31 241 GLY A N 1
ATOM 1882 C CA . GLY A 1 241 ? -4.856 19.081 -8.702 1.00 55.31 241 GLY A CA 1
ATOM 1883 C C . GLY A 1 241 ? -5.299 17.615 -8.555 1.00 55.31 241 GLY A C 1
ATOM 1884 O O . GLY A 1 241 ? -4.527 16.708 -8.872 1.00 55.31 241 GLY A O 1
ATOM 1885 N N . PRO A 1 242 ? -6.530 17.339 -8.066 1.00 44.69 242 PRO A N 1
ATOM 1886 C CA . PRO A 1 242 ? -7.010 15.977 -7.831 1.00 44.69 242 PRO A CA 1
ATOM 1887 C C . PRO A 1 242 ? -7.283 15.248 -9.156 1.00 44.69 242 PRO A C 1
ATOM 1889 O O . PRO A 1 242 ? -8.420 15.098 -9.600 1.00 44.69 242 PRO A O 1
ATOM 1892 N N . LYS A 1 243 ? -6.231 14.744 -9.804 1.00 44.16 243 LYS A N 1
ATOM 1893 C CA . LYS A 1 243 ? -6.345 13.766 -10.889 1.00 44.16 243 LYS A CA 1
ATOM 1894 C C . LYS A 1 243 ? -6.593 12.382 -10.296 1.00 44.16 243 LYS A C 1
ATOM 1896 O O . LYS A 1 243 ? -5.719 11.524 -10.291 1.00 44.16 243 LYS A O 1
ATOM 1901 N N . ARG A 1 244 ? -7.830 12.135 -9.864 1.00 42.62 244 ARG A N 1
ATOM 1902 C CA . ARG A 1 244 ? -8.326 10.768 -9.622 1.00 42.62 244 ARG A CA 1
ATOM 1903 C C . ARG A 1 244 ? -8.643 9.999 -10.920 1.00 42.62 244 ARG A C 1
ATOM 1905 O O . ARG A 1 244 ? -9.103 8.874 -10.848 1.00 42.62 244 ARG A O 1
ATOM 1912 N N . ALA A 1 245 ? -8.366 10.566 -12.102 1.00 34.00 245 ALA A N 1
ATOM 1913 C CA . ALA A 1 245 ? -8.750 9.994 -13.401 1.00 34.00 245 ALA A CA 1
ATOM 1914 C C . ALA A 1 245 ? -7.578 9.576 -14.319 1.00 34.00 245 ALA A C 1
ATOM 1916 O O . ALA A 1 245 ? -7.771 9.417 -15.520 1.00 34.00 245 ALA A O 1
ATOM 1917 N N . ALA A 1 246 ? -6.357 9.409 -13.798 1.00 37.03 246 ALA A N 1
ATOM 1918 C CA . ALA A 1 246 ? -5.227 8.947 -14.616 1.00 37.03 246 ALA A CA 1
ATOM 1919 C C . ALA A 1 246 ? -4.191 8.108 -13.844 1.00 37.03 246 ALA A C 1
ATOM 1921 O O . ALA A 1 246 ? -3.012 8.153 -14.183 1.00 37.03 246 ALA A O 1
ATOM 1922 N N . ARG A 1 247 ? -4.606 7.318 -12.840 1.00 43.66 247 ARG A N 1
ATOM 1923 C CA . ARG A 1 247 ? -3.706 6.358 -12.161 1.00 43.66 247 ARG A CA 1
ATOM 1924 C C . ARG A 1 247 ? -3.334 5.124 -13.004 1.00 43.66 247 ARG A C 1
ATOM 1926 O O . ARG A 1 247 ? -2.642 4.256 -12.514 1.00 43.66 247 ARG A O 1
ATOM 1933 N N . GLY A 1 248 ? -3.684 5.113 -14.294 1.00 39.84 248 GLY A N 1
ATOM 1934 C CA . GLY A 1 248 ? -3.115 4.210 -15.306 1.00 39.84 248 GLY A CA 1
ATOM 1935 C C . GLY A 1 248 ? -2.136 4.884 -16.282 1.00 39.84 248 GLY A C 1
ATOM 1936 O O . GLY A 1 248 ? -1.756 4.278 -17.283 1.00 39.84 248 GLY A O 1
ATOM 1937 N N . SER A 1 249 ? -1.752 6.152 -16.069 1.00 34.03 249 SER A N 1
ATOM 1938 C CA . SER A 1 249 ? -0.850 6.847 -16.996 1.00 34.03 249 SER A CA 1
ATOM 1939 C C . SER A 1 249 ? 0.605 6.642 -16.592 1.00 34.03 249 SER A C 1
ATOM 1941 O O . SER A 1 249 ? 1.205 7.442 -15.878 1.00 34.03 249 SER A O 1
ATOM 1943 N N . ILE A 1 250 ? 1.183 5.558 -17.105 1.00 39.31 250 ILE A N 1
ATOM 1944 C CA . ILE A 1 250 ? 2.632 5.429 -17.279 1.00 39.31 250 ILE A CA 1
ATOM 1945 C C . ILE A 1 250 ? 3.131 6.722 -17.961 1.00 39.31 250 ILE A C 1
ATOM 1947 O O . ILE A 1 250 ? 2.495 7.166 -18.929 1.00 39.31 250 ILE A O 1
ATOM 1951 N N . PRO A 1 251 ? 4.248 7.334 -17.520 1.00 31.00 251 PRO A N 1
ATOM 1952 C CA . PRO A 1 251 ? 4.823 8.498 -18.188 1.00 31.00 251 PRO A CA 1
ATOM 1953 C C . PRO A 1 251 ? 4.989 8.219 -19.693 1.00 31.00 251 PRO A C 1
ATOM 1955 O O . PRO A 1 251 ? 5.784 7.370 -20.089 1.00 31.00 251 PRO A O 1
ATOM 1958 N N . GLY A 1 252 ? 4.182 8.878 -20.533 1.00 34.16 252 GLY A N 1
ATOM 1959 C CA . GLY A 1 252 ? 4.171 8.667 -21.989 1.00 34.16 252 GLY A CA 1
ATOM 1960 C C . GLY A 1 252 ? 2.793 8.625 -22.659 1.00 34.16 252 GLY A C 1
ATOM 1961 O O . GLY A 1 252 ? 2.720 8.752 -23.879 1.00 34.16 252 GLY A O 1
ATOM 1962 N N . LEU A 1 253 ? 1.685 8.514 -21.918 1.00 31.66 253 LEU A N 1
ATOM 1963 C CA . LEU A 1 253 ? 0.344 8.583 -22.511 1.00 31.66 253 LEU A CA 1
ATOM 1964 C 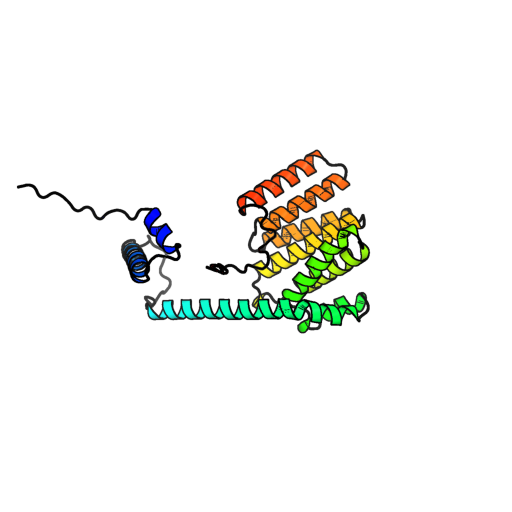C . LEU A 1 253 ? -0.188 10.029 -22.592 1.00 31.66 253 LEU A C 1
ATOM 1966 O O . LEU A 1 253 ? -0.874 10.519 -21.696 1.00 31.66 253 LEU A O 1
ATOM 1970 N N . ARG A 1 254 ? 0.045 10.702 -23.726 1.00 29.16 254 ARG A N 1
ATOM 1971 C CA . ARG A 1 254 ? -0.933 11.661 -24.272 1.00 29.16 254 ARG A CA 1
ATOM 1972 C C . ARG A 1 254 ? -1.677 10.974 -25.412 1.00 29.16 254 ARG A C 1
ATOM 1974 O O . ARG A 1 254 ? -1.277 11.071 -26.566 1.00 29.16 254 ARG A O 1
ATOM 1981 N N . LEU A 1 255 ? -2.771 10.283 -25.098 1.00 31.42 255 LEU A N 1
ATOM 1982 C CA . LEU A 1 255 ? -3.739 9.905 -26.126 1.00 31.42 255 LEU A CA 1
ATOM 1983 C C . LEU A 1 255 ? -4.524 11.160 -26.505 1.00 31.42 255 LEU A C 1
ATOM 1985 O O . LEU A 1 255 ? -5.367 11.647 -25.752 1.00 31.42 255 LEU A O 1
ATOM 1989 N N . ASN A 1 256 ? -4.190 11.706 -27.669 1.00 29.12 256 ASN A N 1
ATOM 1990 C CA . ASN A 1 256 ? -4.906 12.803 -28.293 1.00 29.12 256 ASN A CA 1
ATOM 1991 C C . ASN A 1 256 ? -6.281 12.279 -28.730 1.00 29.12 256 ASN A C 1
ATOM 1993 O O . ASN A 1 256 ? -6.428 11.690 -29.798 1.00 29.12 256 ASN A O 1
ATOM 1997 N N . ARG A 1 257 ? -7.292 12.437 -27.873 1.00 31.39 257 ARG A N 1
ATOM 1998 C CA . ARG A 1 257 ? -8.683 12.182 -28.242 1.00 31.39 257 ARG A CA 1
ATOM 1999 C C . ARG A 1 257 ? -9.172 13.398 -29.036 1.00 31.39 257 ARG A C 1
ATOM 2001 O O . ARG A 1 257 ? -9.690 14.348 -28.461 1.00 31.39 257 ARG A O 1
ATOM 2008 N N . LYS A 1 258 ? -8.982 13.377 -30.355 1.00 29.77 258 LYS A N 1
ATOM 2009 C CA . LYS A 1 258 ? -9.834 14.135 -31.276 1.00 29.77 258 LYS A CA 1
ATOM 2010 C C . LYS A 1 258 ? -10.720 13.141 -32.014 1.00 29.77 258 LYS A C 1
ATOM 2012 O O . LYS A 1 258 ? -10.261 12.424 -32.893 1.00 29.77 258 LYS A O 1
ATOM 2017 N N . ALA A 1 259 ? -11.967 13.074 -31.562 1.00 30.38 259 ALA A N 1
ATOM 2018 C CA . ALA A 1 259 ? -13.102 12.749 -32.407 1.00 30.38 259 ALA A CA 1
ATOM 2019 C C . ALA A 1 259 ? -13.619 14.081 -32.970 1.00 30.38 259 ALA A C 1
ATOM 2021 O O . ALA A 1 259 ? -13.688 15.060 -32.219 1.00 30.38 259 ALA A O 1
ATOM 2022 N N . GLY A 1 260 ? -13.931 14.101 -34.264 1.00 32.56 260 GLY A N 1
ATOM 2023 C CA . GLY A 1 260 ? -14.340 15.279 -35.029 1.00 32.56 260 GLY A CA 1
ATOM 2024 C C . GLY A 1 260 ? -13.551 15.364 -36.317 1.00 32.56 260 GLY A C 1
ATOM 2025 O O . GLY A 1 260 ? -12.508 16.052 -36.290 1.00 32.56 260 GLY A O 1
#

Foldseek 3Di:
DDDDDDDPDDDDPVLVVVCVDPPDPPVSNVVVVVVVVVVVVVDDPPDDDDDDPPDPQDPVNVVVVVVVVVVVVVVLLVQLVVLLVCQVVVVVVLVPDDLVVSLVCLQPPCVNLTPNVLVVLLVQLVVCQVPPLVSSLSSLVSSLSSLVNHDCVSQNFQVSLLSNLSSLLSNLSSCVSVVVLVSSVVSLVSSVVSCVSHPVQLQSQLSSLQSVLVSCVVVVNNVSSVVSNVSSVVSCVVNPHPCPPPPVDDPPDPPPDDDD

Radius of gyration: 24.75 Å; chains: 1; bounding box: 60×74×65 Å